Protein AF-A0A4Q2Y723-F1 (afdb_monomer_lite)

pLDDT: mean 87.13, std 18.15, range [30.12, 98.75]

Structure (mmCIF, N/CA/C/O backbone):
data_AF-A0A4Q2Y723-F1
#
_entry.id   AF-A0A4Q2Y723-F1
#
loop_
_atom_site.group_PDB
_atom_site.id
_atom_site.type_symbol
_atom_site.label_atom_id
_atom_site.label_alt_id
_atom_site.label_comp_id
_atom_site.label_asym_id
_atom_site.label_entity_id
_atom_site.label_seq_id
_atom_site.pdbx_PDB_ins_code
_atom_site.Cartn_x
_atom_site.Cartn_y
_atom_site.Cartn_z
_atom_site.occupancy
_atom_site.B_iso_or_equiv
_atom_site.auth_seq_id
_atom_site.auth_comp_id
_atom_site.auth_asym_id
_atom_site.auth_atom_id
_atom_site.pdbx_PDB_model_num
ATOM 1 N N . MET A 1 1 ? 44.460 22.464 -17.345 1.00 43.25 1 MET A N 1
ATOM 2 C CA . MET A 1 1 ? 44.086 22.896 -15.981 1.00 43.25 1 MET A CA 1
ATOM 3 C C . MET A 1 1 ? 43.176 21.807 -15.416 1.00 43.25 1 MET A C 1
ATOM 5 O O . MET A 1 1 ? 42.104 21.615 -15.968 1.00 43.25 1 MET A O 1
ATOM 9 N N . LYS A 1 2 ? 43.643 20.981 -14.467 1.00 35.78 2 LYS A N 1
ATOM 10 C CA . LYS A 1 2 ? 42.845 19.873 -13.900 1.00 35.78 2 LYS A CA 1
ATOM 11 C C . LYS A 1 2 ? 41.984 20.425 -12.763 1.00 35.78 2 LYS A C 1
ATOM 13 O O . LYS A 1 2 ? 42.535 21.034 -11.850 1.00 35.78 2 LYS A O 1
ATOM 18 N N . LEU A 1 3 ? 40.667 20.242 -12.840 1.00 30.12 3 LEU A N 1
ATOM 19 C CA . LEU A 1 3 ? 39.765 20.572 -11.736 1.00 30.12 3 LEU A CA 1
ATOM 20 C C . LEU A 1 3 ? 40.015 19.610 -10.560 1.00 30.12 3 LEU A C 1
ATOM 22 O O . LEU A 1 3 ? 40.283 18.428 -10.799 1.00 30.12 3 LEU A O 1
ATOM 26 N N . PRO A 1 4 ? 39.969 20.094 -9.307 1.00 39.12 4 PRO A N 1
ATOM 27 C CA . PRO A 1 4 ? 40.104 19.242 -8.133 1.00 39.12 4 PRO A CA 1
ATOM 28 C C . PRO A 1 4 ? 38.899 18.293 -7.993 1.00 39.12 4 PRO A C 1
ATOM 30 O O . PRO A 1 4 ? 37.809 18.613 -8.475 1.00 39.12 4 PRO A O 1
ATOM 33 N N . PRO A 1 5 ? 39.073 17.129 -7.339 1.00 37.53 5 PRO A N 1
ATOM 34 C CA . PRO A 1 5 ? 37.992 16.172 -7.129 1.00 37.53 5 PRO A CA 1
ATOM 35 C C . PRO A 1 5 ? 36.895 16.780 -6.247 1.00 37.53 5 PRO A C 1
ATOM 37 O O . PRO A 1 5 ? 37.160 17.284 -5.157 1.00 37.53 5 PRO A O 1
ATOM 40 N N . TRP A 1 6 ? 35.656 16.726 -6.734 1.00 39.38 6 TRP A N 1
ATOM 41 C CA . TRP A 1 6 ? 34.468 17.106 -5.979 1.00 39.38 6 TRP A CA 1
ATOM 42 C C . TRP A 1 6 ? 34.097 15.984 -5.004 1.00 39.38 6 TRP A C 1
ATOM 44 O O . TRP A 1 6 ? 33.785 14.870 -5.418 1.00 39.38 6 TRP A O 1
ATOM 54 N N . THR A 1 7 ? 34.130 16.281 -3.707 1.00 37.91 7 THR A N 1
ATOM 55 C CA . THR A 1 7 ? 33.536 15.447 -2.655 1.00 37.91 7 THR A CA 1
ATOM 56 C C . THR A 1 7 ? 32.195 16.055 -2.248 1.00 37.91 7 THR A C 1
ATOM 58 O O . THR A 1 7 ? 32.192 17.193 -1.766 1.00 37.91 7 THR A O 1
ATOM 61 N N . PRO A 1 8 ? 31.061 15.350 -2.418 1.00 31.34 8 PRO A N 1
ATOM 62 C CA . PRO A 1 8 ? 29.777 15.853 -1.955 1.00 31.34 8 PRO A CA 1
ATOM 63 C C . PRO A 1 8 ? 29.795 16.025 -0.427 1.00 31.34 8 PRO A C 1
ATOM 65 O O . PRO A 1 8 ? 30.375 15.192 0.277 1.00 31.34 8 PRO A O 1
ATOM 68 N N . PRO A 1 9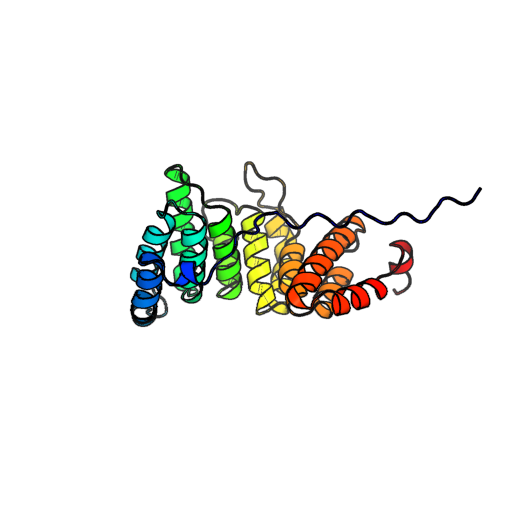 ? 29.164 17.081 0.114 1.00 38.78 9 PRO A N 1
ATOM 69 C CA . PRO A 1 9 ? 28.978 17.201 1.550 1.00 38.78 9 PRO A CA 1
ATOM 70 C C . PRO A 1 9 ? 28.122 16.029 2.038 1.00 38.78 9 PRO A C 1
ATOM 72 O O . PRO A 1 9 ? 27.029 15.790 1.526 1.00 38.78 9 PRO A O 1
ATOM 75 N N . VAL A 1 10 ? 28.621 15.303 3.040 1.00 43.72 10 VAL A N 1
ATOM 76 C CA . VAL A 1 10 ? 27.816 14.339 3.797 1.00 43.72 10 VAL A CA 1
ATOM 77 C C . VAL A 1 10 ? 26.640 15.122 4.386 1.00 43.72 10 VAL A C 1
ATOM 79 O O . VAL A 1 10 ? 26.888 16.087 5.118 1.00 43.72 10 VAL A O 1
ATOM 82 N N . PRO A 1 11 ? 25.377 14.776 4.075 1.00 38.78 11 PRO A N 1
ATOM 83 C CA . PRO A 1 11 ? 24.239 15.421 4.707 1.00 38.78 11 PRO A CA 1
ATOM 84 C C . PRO A 1 11 ? 24.403 15.265 6.215 1.00 38.78 11 PRO A C 1
ATOM 86 O O . PRO A 1 11 ? 24.549 14.146 6.710 1.00 38.78 11 PRO A O 1
ATOM 89 N N . ALA A 1 12 ? 24.423 16.379 6.949 1.00 46.84 12 ALA A N 1
ATOM 90 C CA . ALA A 1 12 ? 24.354 16.309 8.397 1.00 46.84 12 ALA A CA 1
ATOM 91 C C . ALA A 1 12 ? 23.101 15.500 8.742 1.00 46.84 12 ALA A C 1
ATOM 93 O O . ALA A 1 12 ? 22.002 15.854 8.305 1.00 46.84 12 ALA A O 1
ATOM 94 N N . ALA A 1 13 ? 23.282 14.398 9.474 1.00 39.31 13 ALA A N 1
ATOM 95 C CA . ALA A 1 13 ? 22.165 13.611 9.967 1.00 39.31 13 ALA A CA 1
ATOM 96 C C . ALA A 1 13 ? 21.156 14.568 10.627 1.00 39.31 13 ALA A C 1
ATOM 98 O O . ALA A 1 13 ? 21.582 15.499 11.329 1.00 39.31 13 ALA A O 1
ATOM 99 N N . PRO A 1 14 ? 19.842 14.397 10.389 1.00 38.94 14 PRO A N 1
ATOM 100 C CA . PRO A 1 14 ? 18.840 15.214 11.053 1.00 38.94 14 PRO A CA 1
ATOM 101 C C . PRO A 1 14 ? 19.133 15.189 12.552 1.00 38.94 14 PRO A C 1
ATOM 103 O O . PRO A 1 14 ? 19.274 14.120 13.140 1.00 38.94 14 PRO A O 1
ATOM 106 N N . LYS A 1 15 ? 19.274 16.373 13.164 1.00 42.03 15 LYS A N 1
ATOM 107 C CA . LYS A 1 15 ? 19.671 16.503 14.577 1.00 42.03 15 LYS A CA 1
ATOM 108 C C . LYS A 1 15 ? 18.708 15.799 15.538 1.00 42.03 15 LYS A C 1
ATOM 110 O O . LYS A 1 15 ? 19.084 15.591 16.679 1.00 42.03 15 LYS A O 1
ATOM 115 N N . ASN A 1 16 ? 17.523 15.417 15.060 1.00 43.69 16 ASN A N 1
ATOM 116 C CA . ASN A 1 16 ? 16.619 14.453 15.669 1.00 43.69 16 ASN A CA 1
ATOM 117 C C . ASN A 1 16 ? 15.870 13.708 14.548 1.00 43.69 16 ASN A C 1
ATOM 119 O O . ASN A 1 16 ? 14.922 14.267 13.993 1.00 43.69 16 ASN A O 1
ATO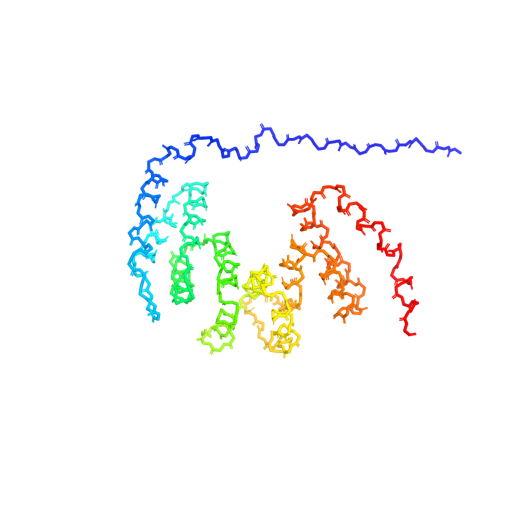M 123 N N . PRO A 1 17 ? 16.250 12.473 14.176 1.00 39.66 17 PRO A N 1
ATOM 124 C CA . PRO A 1 17 ? 15.291 11.588 13.531 1.00 39.66 17 PRO A CA 1
ATOM 125 C C . PRO A 1 17 ? 14.149 11.329 14.531 1.00 39.66 17 PRO A C 1
ATOM 127 O O . PRO A 1 17 ? 14.417 11.328 15.737 1.00 39.66 17 PRO A O 1
ATOM 130 N N . PRO A 1 18 ? 12.891 11.121 14.098 1.00 41.78 18 PRO A N 1
ATOM 131 C CA . PRO A 1 18 ? 11.854 10.623 14.993 1.00 41.78 18 PRO A CA 1
ATOM 132 C C . PRO A 1 18 ? 12.318 9.265 15.528 1.00 41.78 18 PRO A C 1
ATOM 134 O O . PRO A 1 18 ? 12.239 8.240 14.856 1.00 41.78 18 PRO A O 1
ATOM 137 N N . GLN A 1 19 ? 12.900 9.276 16.724 1.00 42.72 19 GLN A N 1
ATOM 138 C CA . GLN A 1 19 ? 13.254 8.064 17.425 1.00 42.72 19 GLN A CA 1
ATOM 139 C C . GLN A 1 19 ? 11.945 7.491 17.955 1.00 42.72 19 GLN A C 1
ATOM 141 O O . GLN A 1 19 ? 11.382 8.007 18.921 1.00 42.72 19 GLN A O 1
ATOM 146 N N . LEU A 1 20 ? 11.476 6.404 17.343 1.00 45.88 20 LEU A N 1
ATOM 147 C CA . LEU A 1 20 ? 10.695 5.401 18.061 1.00 45.88 20 LEU A CA 1
ATOM 148 C C . LEU A 1 20 ? 11.604 4.866 19.173 1.00 45.88 20 LEU A C 1
ATOM 150 O O . LEU A 1 20 ? 12.334 3.894 19.009 1.00 45.88 20 LEU A O 1
ATOM 154 N N . THR A 1 21 ? 11.676 5.599 20.279 1.00 48.56 21 THR A N 1
ATOM 155 C CA . THR A 1 21 ? 12.389 5.141 21.469 1.00 48.56 21 THR A CA 1
ATOM 156 C C . THR A 1 21 ? 11.595 3.983 22.071 1.00 48.56 21 THR A C 1
ATOM 158 O O . THR A 1 21 ? 10.376 3.934 21.928 1.00 48.56 21 THR A O 1
ATOM 161 N N . ALA A 1 22 ? 12.243 3.082 22.815 1.00 52.31 22 ALA A N 1
ATOM 162 C CA . ALA A 1 22 ? 11.558 2.048 23.606 1.00 52.31 22 ALA A CA 1
ATOM 163 C C . ALA A 1 22 ? 10.409 2.607 24.483 1.00 52.31 22 ALA A C 1
ATOM 165 O O . ALA A 1 22 ? 9.486 1.891 24.847 1.00 52.31 22 ALA A O 1
ATOM 166 N N . ARG A 1 23 ? 10.419 3.920 24.756 1.00 52.44 23 ARG A N 1
ATOM 167 C CA . ARG A 1 23 ? 9.353 4.671 25.425 1.00 52.44 23 ARG A CA 1
ATOM 168 C C . ARG A 1 23 ? 8.005 4.646 24.688 1.00 52.44 23 ARG A C 1
ATOM 170 O O . ARG A 1 23 ? 6.983 4.728 25.353 1.00 52.44 23 ARG A O 1
ATOM 177 N N . SER A 1 24 ? 7.990 4.521 23.359 1.00 56.25 24 SER A N 1
ATOM 178 C CA . SER A 1 24 ? 6.769 4.514 22.536 1.00 56.25 24 SER A CA 1
ATOM 179 C C . SER A 1 24 ? 5.932 3.239 22.700 1.00 56.25 24 SER A C 1
ATOM 181 O O . SER A 1 24 ? 4.715 3.291 22.551 1.00 56.25 24 SER A O 1
ATOM 183 N N . LEU A 1 25 ? 6.570 2.114 23.048 1.00 60.84 25 LEU A N 1
ATOM 184 C CA . LEU A 1 25 ? 5.892 0.847 23.360 1.00 60.84 25 LEU A CA 1
ATOM 185 C C . LEU A 1 25 ? 5.332 0.809 24.790 1.00 60.84 25 LEU A C 1
ATOM 187 O O . LEU A 1 25 ? 4.509 -0.038 25.099 1.00 60.84 25 LEU A O 1
ATOM 191 N N . HIS A 1 26 ? 5.759 1.731 25.656 1.00 70.44 26 HIS A N 1
ATOM 192 C CA . HIS A 1 26 ? 5.256 1.874 27.026 1.00 70.44 26 HIS A CA 1
ATOM 193 C C . HIS A 1 26 ? 4.212 2.994 27.163 1.00 70.44 26 HIS A C 1
ATOM 195 O O . HIS A 1 26 ? 3.865 3.383 28.279 1.00 70.44 26 HIS A O 1
ATOM 201 N N . ASP A 1 27 ? 3.739 3.553 26.045 1.00 87.75 27 ASP A N 1
ATOM 202 C CA . ASP A 1 27 ? 2.605 4.471 26.055 1.00 87.75 27 ASP A CA 1
ATOM 203 C C . ASP A 1 27 ? 1.323 3.686 26.410 1.00 87.75 27 ASP A C 1
ATOM 205 O O . ASP A 1 27 ? 1.050 2.666 25.771 1.00 87.75 27 ASP A O 1
ATOM 209 N N . PRO A 1 28 ? 0.527 4.126 27.405 1.00 92.12 28 PRO A N 1
ATOM 210 C CA . PRO A 1 28 ? -0.659 3.391 27.840 1.00 92.12 28 PRO A CA 1
ATOM 211 C C . PRO A 1 28 ? -1.683 3.122 26.733 1.00 92.12 28 PRO A C 1
ATOM 213 O O . PRO A 1 28 ? -2.325 2.080 26.758 1.00 92.12 28 PRO A O 1
ATOM 216 N N . ARG A 1 29 ? -1.825 4.019 25.748 1.00 92.38 29 ARG A N 1
ATOM 217 C CA . ARG A 1 29 ? -2.759 3.821 24.627 1.00 92.38 29 ARG A CA 1
ATOM 218 C C . ARG A 1 29 ? -2.210 2.837 23.603 1.00 92.38 29 ARG A C 1
ATOM 220 O O . ARG A 1 29 ? -2.978 2.128 22.967 1.00 92.38 29 ARG A O 1
ATOM 227 N N . THR A 1 30 ? -0.891 2.795 23.416 1.00 94.62 30 THR A N 1
ATOM 228 C CA . THR A 1 30 ? -0.258 1.732 22.620 1.00 94.62 30 THR A CA 1
ATOM 229 C C . THR A 1 30 ? -0.459 0.376 23.292 1.00 94.62 30 THR A C 1
ATOM 231 O O . THR A 1 30 ? -0.805 -0.586 22.613 1.00 94.62 30 THR A O 1
ATOM 234 N N . GLN A 1 31 ? -0.295 0.302 24.618 1.00 92.81 31 GLN A N 1
ATOM 235 C CA . GLN A 1 31 ? -0.527 -0.936 25.363 1.00 92.81 31 GLN A CA 1
ATOM 236 C C . GLN A 1 31 ? -1.989 -1.389 25.268 1.00 92.81 31 GLN A C 1
ATOM 238 O O . GLN A 1 31 ? -2.226 -2.558 25.007 1.00 92.81 31 GLN A O 1
ATOM 243 N N . GLU A 1 32 ? -2.950 -0.469 25.374 1.00 94.25 32 GLU A N 1
ATOM 244 C CA . GLU A 1 32 ? -4.375 -0.773 25.181 1.00 94.25 32 GLU A CA 1
ATOM 245 C C . GLU A 1 32 ? -4.651 -1.400 23.805 1.00 94.25 32 GLU A C 1
ATOM 247 O O . GLU A 1 32 ? -5.341 -2.408 23.710 1.00 94.25 32 GLU A O 1
ATOM 252 N N . VAL A 1 33 ? -4.064 -0.852 22.733 1.00 95.75 33 VAL A N 1
ATOM 253 C CA . VAL A 1 33 ? -4.205 -1.437 21.391 1.00 95.75 33 VAL A CA 1
ATOM 254 C C . VAL A 1 33 ? -3.637 -2.851 21.347 1.00 95.75 33 VAL A C 1
ATOM 256 O O . VAL A 1 33 ? -4.276 -3.726 20.776 1.00 95.75 33 VAL A O 1
ATOM 259 N N . LEU A 1 34 ? -2.462 -3.082 21.942 1.00 93.88 34 LEU A N 1
ATOM 260 C CA . LEU A 1 34 ? -1.840 -4.407 21.992 1.00 93.88 34 LEU A CA 1
ATOM 261 C C . LEU A 1 34 ? -2.673 -5.412 22.795 1.00 93.88 34 LEU A C 1
ATOM 263 O O . LEU A 1 34 ? -2.808 -6.551 22.360 1.00 93.88 34 LEU A O 1
ATOM 267 N N . ASP A 1 35 ? -3.236 -4.990 23.926 1.00 93.00 35 ASP A N 1
ATOM 268 C CA . ASP A 1 35 ? -4.078 -5.831 24.779 1.00 93.00 35 ASP A CA 1
ATOM 269 C C . ASP A 1 35 ? -5.387 -6.212 24.059 1.00 93.00 35 ASP A C 1
ATOM 271 O O . ASP A 1 35 ? -5.845 -7.350 24.157 1.00 93.00 35 ASP A O 1
ATOM 275 N N . ASP A 1 36 ? -5.945 -5.297 23.259 1.00 95.38 36 ASP A N 1
ATOM 276 C CA . ASP A 1 36 ? -7.177 -5.527 22.500 1.00 95.38 36 ASP A CA 1
ATOM 277 C C . ASP A 1 36 ? -6.970 -6.372 21.227 1.00 95.38 36 ASP A C 1
ATOM 279 O O . ASP A 1 36 ? -7.949 -6.885 20.672 1.00 95.38 36 ASP A O 1
ATOM 283 N N . LEU A 1 37 ? -5.732 -6.540 20.734 1.00 94.69 37 LEU A N 1
ATOM 284 C CA . LEU A 1 37 ? -5.467 -7.253 19.473 1.00 94.69 37 LEU A CA 1
ATOM 285 C C . LEU A 1 37 ? -5.981 -8.694 19.498 1.00 94.69 37 LEU A C 1
ATOM 287 O O . LEU A 1 37 ? -6.588 -9.132 18.520 1.00 94.69 37 LEU A O 1
ATOM 291 N N . ASP A 1 38 ? -5.788 -9.419 20.599 1.00 92.19 38 ASP A N 1
ATOM 292 C CA . ASP A 1 38 ? -6.243 -10.809 20.713 1.00 92.19 38 ASP A CA 1
ATOM 293 C C . ASP A 1 38 ? -7.774 -10.903 20.638 1.00 92.19 38 ASP A C 1
ATOM 295 O O . ASP A 1 38 ? -8.318 -11.778 19.958 1.00 92.19 38 ASP A O 1
ATOM 299 N N . GLU A 1 39 ? -8.488 -9.966 21.268 1.00 94.19 39 GLU A N 1
ATOM 300 C CA . GLU A 1 39 ? -9.950 -9.903 21.201 1.00 94.19 39 GLU A CA 1
ATOM 301 C C . GLU A 1 39 ? -10.447 -9.496 19.811 1.00 94.19 39 GLU A C 1
ATOM 303 O O . GLU A 1 39 ? -11.441 -10.041 19.320 1.00 94.19 39 GLU A O 1
ATOM 308 N N . ILE A 1 40 ? -9.760 -8.554 19.158 1.00 96.12 40 ILE A N 1
ATOM 309 C CA . ILE A 1 40 ? -10.056 -8.147 17.784 1.00 96.12 40 ILE A CA 1
ATOM 310 C C . ILE A 1 40 ? -9.894 -9.345 16.849 1.00 96.12 40 ILE A C 1
ATOM 312 O O . ILE A 1 40 ? -10.804 -9.631 16.071 1.00 96.12 40 ILE A O 1
ATOM 316 N N . LEU A 1 41 ? -8.781 -10.074 16.943 1.00 93.31 41 LEU A N 1
ATOM 317 C CA . LEU A 1 41 ? -8.525 -11.260 16.129 1.00 93.31 41 LEU A CA 1
ATOM 318 C C . LEU A 1 41 ? -9.569 -12.355 16.393 1.00 93.31 41 LEU A C 1
ATOM 320 O O . LEU A 1 41 ? -10.107 -12.926 15.443 1.00 93.31 41 LEU A O 1
ATOM 324 N N . ALA A 1 42 ? -9.914 -12.605 17.659 1.00 92.88 42 ALA A N 1
ATOM 325 C CA . ALA A 1 42 ? -10.905 -13.611 18.044 1.00 92.88 42 ALA A CA 1
ATOM 326 C C . ALA A 1 42 ? -12.337 -13.277 17.583 1.00 92.88 42 ALA A C 1
ATOM 328 O O . ALA A 1 42 ? -13.134 -14.185 17.348 1.00 92.88 42 ALA A O 1
ATOM 329 N N . ALA A 1 43 ? -12.673 -11.993 17.434 1.00 93.88 43 ALA A N 1
ATOM 330 C CA . ALA A 1 43 ? -13.986 -11.552 16.961 1.00 93.88 43 ALA A CA 1
ATOM 331 C C . ALA A 1 43 ? -14.167 -11.654 15.436 1.00 93.88 43 ALA A C 1
ATOM 333 O O . ALA A 1 43 ? -15.275 -11.463 14.932 1.00 93.88 43 ALA A O 1
ATOM 334 N N . GLY A 1 44 ? -13.100 -11.942 14.687 1.00 92.62 44 GLY A N 1
ATOM 335 C CA . GLY A 1 44 ? -13.157 -12.055 13.237 1.00 92.62 44 GLY A CA 1
ATOM 336 C C . GLY A 1 44 ? -13.971 -13.265 12.772 1.00 92.62 44 GLY A C 1
ATOM 337 O O . GLY A 1 44 ? -13.542 -14.407 12.916 1.00 92.62 44 GLY A O 1
ATOM 338 N N . VAL A 1 45 ? -15.108 -13.019 12.117 1.00 94.19 45 VAL A N 1
ATOM 339 C CA . VAL A 1 45 ? -15.893 -14.056 11.426 1.00 94.19 45 VAL A CA 1
ATOM 340 C C . VAL A 1 45 ? -15.614 -13.993 9.915 1.00 94.19 45 VAL A C 1
ATOM 342 O O . VAL A 1 45 ? -15.711 -12.904 9.342 1.00 94.19 45 VAL A O 1
ATOM 345 N N . PRO A 1 46 ? -15.243 -15.104 9.245 1.00 93.25 46 PRO A N 1
ATOM 346 C CA . PRO A 1 46 ? -15.053 -15.124 7.792 1.00 93.25 46 PRO A CA 1
ATOM 347 C C . PRO A 1 46 ? -16.304 -14.663 7.037 1.00 93.25 46 PRO A C 1
ATOM 349 O O . PRO A 1 46 ? -17.423 -15.033 7.398 1.00 93.25 46 PRO A O 1
ATOM 352 N N . GLY A 1 47 ? -16.127 -13.867 5.983 1.00 92.44 47 GLY A N 1
ATOM 353 C CA . GLY A 1 47 ? -17.241 -13.308 5.212 1.00 92.44 47 GLY A CA 1
ATOM 354 C C . GLY A 1 47 ? -17.982 -12.142 5.884 1.00 92.44 47 GLY A C 1
ATOM 355 O O . GLY A 1 47 ? -18.938 -11.635 5.300 1.00 92.44 47 GLY A O 1
ATOM 356 N N . GLN A 1 48 ? -17.576 -11.707 7.083 1.00 95.00 48 GLN A N 1
ATOM 357 C CA . GLN A 1 48 ? -18.196 -10.590 7.802 1.00 95.00 48 GLN A CA 1
ATOM 358 C C . GLN A 1 48 ? -17.159 -9.545 8.205 1.00 95.00 48 GLN A C 1
ATOM 360 O O . GLN A 1 48 ? -16.041 -9.882 8.597 1.00 95.00 48 GLN A O 1
ATOM 365 N N . VAL A 1 49 ? -17.560 -8.274 8.162 1.00 95.44 49 VAL A N 1
ATOM 366 C CA . VAL A 1 49 ? -16.769 -7.161 8.699 1.00 95.44 49 VAL A CA 1
ATOM 367 C C . VAL A 1 49 ? -16.606 -7.343 10.209 1.00 95.44 49 VAL A C 1
ATOM 369 O O . VAL A 1 49 ? -17.570 -7.626 10.918 1.00 95.44 49 VAL A O 1
ATOM 372 N N . ASN A 1 50 ? -15.392 -7.156 10.714 1.00 96.62 50 ASN A N 1
ATOM 373 C CA . ASN A 1 50 ? -15.099 -7.170 12.139 1.00 96.62 50 ASN A CA 1
ATOM 374 C C . ASN A 1 50 ? -15.365 -5.784 12.732 1.00 96.62 50 ASN A C 1
ATOM 376 O O . ASN A 1 50 ? -14.552 -4.866 12.619 1.00 96.62 50 ASN A O 1
ATOM 380 N N . GLU A 1 51 ? -16.515 -5.629 13.383 1.00 95.88 51 GLU A N 1
ATOM 381 C CA . GLU A 1 51 ? -16.917 -4.358 13.993 1.00 95.88 51 GLU A CA 1
ATOM 382 C C . GLU A 1 51 ? -15.941 -3.886 15.080 1.00 95.88 51 GLU A C 1
ATOM 384 O O . GLU A 1 51 ? -15.697 -2.686 15.201 1.00 95.88 51 GLU A O 1
ATOM 389 N N . ARG A 1 52 ? -15.328 -4.805 15.841 1.00 96.00 52 ARG A N 1
ATOM 390 C CA . ARG A 1 52 ? -14.331 -4.438 16.862 1.00 96.00 52 ARG A CA 1
ATOM 391 C C . ARG A 1 52 ? -13.083 -3.834 16.232 1.00 96.00 52 ARG A C 1
ATOM 393 O O . ARG A 1 52 ? -12.610 -2.803 16.702 1.00 96.00 52 ARG A O 1
ATOM 400 N N . PHE A 1 53 ? -12.599 -4.435 15.146 1.00 97.31 53 PHE A N 1
ATOM 401 C CA . PHE A 1 53 ? -11.503 -3.881 14.353 1.00 97.31 53 PHE A CA 1
ATOM 402 C C . PHE A 1 53 ? -11.841 -2.468 13.847 1.00 97.31 53 PHE A C 1
ATOM 404 O O . PHE A 1 53 ? -11.080 -1.534 14.087 1.00 97.31 53 PHE A O 1
ATOM 411 N N . GLN A 1 54 ? -13.010 -2.286 13.221 1.00 96.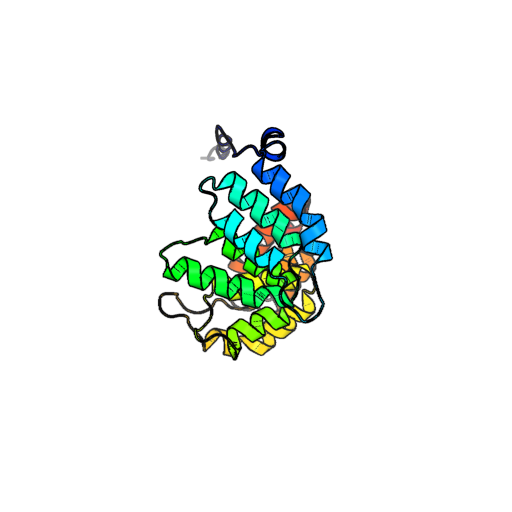12 54 GLN A N 1
ATOM 412 C CA . GLN A 1 54 ? -13.435 -0.985 12.683 1.00 96.12 54 GLN A CA 1
ATOM 413 C C . GLN A 1 54 ? -13.533 0.094 13.770 1.00 96.12 54 GLN A C 1
ATOM 415 O O . GLN A 1 54 ? -13.032 1.206 13.590 1.00 96.12 54 GLN A O 1
ATOM 420 N N . ASN A 1 55 ? -14.134 -0.241 14.915 1.00 95.94 55 ASN A N 1
ATOM 421 C CA . ASN A 1 55 ? -14.269 0.681 16.040 1.00 95.94 55 ASN A CA 1
ATOM 422 C C . ASN A 1 55 ? -12.899 1.083 16.599 1.00 95.94 55 ASN A C 1
ATOM 424 O O . ASN A 1 55 ? -12.647 2.272 16.793 1.00 95.94 55 ASN A O 1
ATOM 428 N N . LYS A 1 56 ? -11.978 0.126 16.775 1.00 97.44 56 LYS A N 1
ATOM 429 C CA . LYS A 1 56 ? -10.635 0.441 17.271 1.00 97.44 56 LYS A CA 1
ATOM 430 C C . LYS A 1 56 ? -9.821 1.257 16.258 1.00 97.44 56 LYS A C 1
ATOM 432 O O . LYS A 1 56 ? -9.110 2.178 16.657 1.00 97.44 56 LYS A O 1
ATOM 437 N N . CYS A 1 57 ? -9.964 1.007 14.952 1.00 97.50 57 CYS A N 1
ATOM 438 C CA . CYS A 1 57 ? -9.372 1.861 13.916 1.00 97.50 57 CYS A CA 1
ATOM 439 C C . CYS A 1 57 ? -9.887 3.303 13.998 1.00 97.50 57 CYS A C 1
ATOM 441 O O . CYS A 1 57 ? -9.084 4.233 13.939 1.00 97.50 57 CYS A O 1
ATOM 443 N N . TRP A 1 58 ? -11.199 3.502 14.167 1.00 95.44 58 TRP A N 1
ATOM 444 C CA . TRP A 1 58 ? -11.780 4.832 14.366 1.00 95.44 58 TRP A CA 1
ATOM 445 C C . TRP A 1 58 ? -11.189 5.531 15.597 1.00 95.44 58 TRP A C 1
ATOM 447 O O . TRP A 1 58 ? -10.753 6.676 15.496 1.00 95.44 58 TRP A O 1
ATOM 457 N N . 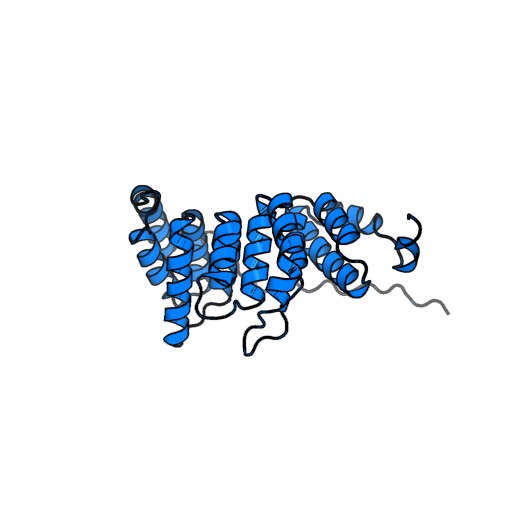GLU A 1 59 ? -11.126 4.842 16.739 1.00 95.75 59 GLU A N 1
ATOM 458 C CA . GLU A 1 59 ? -10.548 5.372 17.982 1.00 95.75 59 GLU A CA 1
ATOM 459 C C . GLU A 1 59 ? -9.090 5.803 17.804 1.00 95.75 59 GLU A C 1
ATOM 461 O O . GLU A 1 59 ? -8.730 6.929 18.152 1.00 95.75 59 GLU A O 1
ATOM 466 N N . VAL A 1 60 ? -8.259 4.939 17.213 1.00 96.88 60 VAL A N 1
ATOM 467 C CA . VAL A 1 60 ? -6.842 5.234 16.968 1.00 96.88 60 VAL A CA 1
ATOM 468 C C . VAL A 1 60 ? -6.674 6.421 16.026 1.00 96.88 60 VAL A C 1
ATOM 470 O O . VAL A 1 60 ? -5.837 7.287 16.281 1.00 96.88 60 VAL A O 1
ATOM 473 N N . LEU A 1 61 ? -7.479 6.509 14.965 1.00 95.94 61 LEU A N 1
ATOM 474 C CA . LEU A 1 61 ? -7.415 7.614 14.006 1.00 95.94 61 LEU A CA 1
ATOM 475 C C . LEU A 1 61 ? -7.787 8.972 14.630 1.00 95.94 61 LEU A C 1
ATOM 477 O O . LEU A 1 61 ? -7.332 10.009 14.150 1.00 95.94 61 LEU A O 1
ATOM 481 N N . LEU A 1 62 ? -8.545 8.988 15.730 1.00 93.56 62 LEU A N 1
ATOM 482 C CA . LEU A 1 62 ? -8.847 10.208 16.487 1.00 93.56 62 LEU A CA 1
ATOM 483 C C . LEU A 1 62 ? -7.712 10.664 17.419 1.00 93.56 62 LEU A C 1
ATOM 485 O O . LEU A 1 62 ? -7.821 11.729 18.035 1.00 93.56 62 LEU A O 1
ATOM 489 N N . ASP A 1 63 ? -6.617 9.908 17.536 1.00 94.06 63 ASP A N 1
ATOM 490 C CA . ASP A 1 63 ? -5.474 10.327 18.339 1.00 94.06 63 ASP A CA 1
ATOM 491 C C . ASP A 1 63 ? -4.758 11.529 17.696 1.00 94.06 63 ASP A C 1
ATOM 493 O O . ASP A 1 63 ? -4.345 11.498 16.534 1.00 94.06 63 ASP A O 1
ATOM 497 N N . SER A 1 64 ? -4.594 12.612 18.459 1.00 91.44 64 SER A N 1
ATOM 498 C CA . SER A 1 64 ? -3.927 13.832 17.999 1.00 91.44 64 SER A CA 1
ATOM 499 C C . SER A 1 64 ? -2.407 13.681 17.870 1.00 91.44 64 SER A C 1
ATOM 501 O O . SER A 1 64 ? -1.779 14.435 17.121 1.00 91.44 64 SER A O 1
ATOM 503 N N . ASP A 1 65 ? -1.802 12.703 18.549 1.00 93.25 65 ASP A N 1
ATOM 504 C CA . ASP A 1 65 ? -0.385 12.386 18.402 1.00 93.25 65 ASP A CA 1
ATOM 505 C C . ASP A 1 65 ? -0.161 11.556 17.135 1.00 93.25 65 ASP A C 1
ATOM 507 O O . ASP A 1 65 ? -0.503 10.379 17.058 1.00 93.25 65 ASP A O 1
ATOM 511 N N . THR A 1 66 ? 0.455 12.176 16.130 1.00 91.69 66 THR A N 1
ATOM 512 C CA . THR A 1 66 ? 0.689 11.538 14.827 1.00 91.69 66 THR A CA 1
ATOM 513 C C . THR A 1 66 ? 1.654 10.355 14.907 1.00 91.69 66 THR A C 1
ATOM 515 O O . THR A 1 66 ? 1.498 9.389 14.164 1.00 91.69 66 THR A O 1
ATOM 518 N N . GLY A 1 67 ? 2.648 10.399 15.798 1.00 91.38 67 GLY A N 1
ATOM 519 C CA . GLY A 1 67 ? 3.605 9.303 15.946 1.00 91.38 67 GLY A CA 1
ATOM 520 C C . GLY A 1 67 ? 2.931 8.062 16.520 1.00 91.38 67 GLY A C 1
ATOM 521 O O . GLY A 1 67 ? 3.065 6.971 15.963 1.00 91.38 67 GLY A O 1
ATOM 522 N N . ARG A 1 68 ? 2.154 8.246 17.592 1.00 93.88 68 ARG A N 1
ATOM 523 C CA . ARG A 1 68 ? 1.390 7.163 18.218 1.00 93.88 68 ARG A CA 1
ATOM 524 C C . ARG A 1 68 ? 0.264 6.657 17.323 1.00 93.88 68 ARG A C 1
ATOM 526 O O . ARG A 1 68 ? 0.113 5.448 17.192 1.00 93.88 68 ARG A O 1
ATOM 533 N N . ARG A 1 69 ? -0.476 7.550 16.662 1.00 95.19 69 ARG A N 1
ATOM 534 C CA . ARG A 1 69 ? -1.531 7.175 15.709 1.00 95.19 69 ARG A CA 1
ATOM 535 C C . ARG A 1 69 ? -0.994 6.275 14.601 1.00 95.19 69 ARG A C 1
ATOM 537 O O . ARG A 1 69 ? -1.552 5.208 14.378 1.00 95.19 69 ARG A O 1
ATOM 544 N N . ASN A 1 70 ? 0.111 6.660 13.958 1.00 94.62 70 ASN A N 1
ATOM 545 C CA . ASN A 1 70 ? 0.729 5.856 12.901 1.00 94.62 70 ASN A CA 1
ATOM 546 C C . ASN A 1 70 ? 1.180 4.479 13.403 1.00 94.62 70 ASN A C 1
ATOM 548 O O . ASN A 1 70 ? 0.949 3.478 12.728 1.00 94.62 70 ASN A O 1
ATOM 552 N N . LEU A 1 71 ? 1.804 4.425 14.585 1.00 94.81 71 LEU A N 1
ATOM 553 C CA . LEU A 1 71 ? 2.223 3.167 15.204 1.00 94.81 71 LEU A CA 1
ATOM 554 C C . LEU A 1 71 ? 1.018 2.254 15.468 1.00 94.81 71 LEU A C 1
ATOM 556 O O . LEU A 1 71 ? 0.985 1.123 14.993 1.00 94.81 71 LEU A O 1
ATOM 560 N N . ASN A 1 72 ? 0.021 2.762 16.189 1.00 96.50 72 ASN A N 1
ATOM 561 C CA . ASN A 1 72 ? -1.145 1.992 16.609 1.00 96.50 72 ASN A CA 1
ATOM 562 C C . ASN A 1 72 ? -2.004 1.563 15.418 1.00 96.50 72 ASN A C 1
ATOM 564 O O . ASN A 1 72 ? -2.494 0.438 15.382 1.00 96.50 72 ASN A O 1
ATOM 568 N N . PHE A 1 73 ? -2.153 2.426 14.412 1.00 97.94 73 PHE A N 1
ATOM 569 C CA . PHE A 1 73 ? -2.889 2.081 13.203 1.00 97.94 73 PHE A CA 1
ATOM 570 C C . PHE A 1 73 ? -2.155 1.000 12.405 1.00 97.94 73 PHE A C 1
ATOM 572 O O . PHE A 1 73 ? -2.783 0.053 11.941 1.00 97.94 73 PHE A O 1
ATOM 579 N N . GLY A 1 74 ? -0.823 1.087 12.312 1.00 96.75 74 GLY A N 1
ATOM 580 C CA . GLY A 1 74 ? 0.006 0.041 11.714 1.00 96.75 74 GLY A CA 1
ATOM 581 C C . GLY A 1 74 ? -0.162 -1.318 12.399 1.00 96.75 74 GLY A C 1
ATOM 582 O O . GLY A 1 74 ? -0.324 -2.316 11.706 1.00 96.75 74 GLY A O 1
ATOM 583 N N . LEU A 1 75 ? -0.201 -1.348 13.737 1.00 96.00 75 LEU A N 1
ATOM 584 C CA . LEU A 1 75 ? -0.454 -2.574 14.507 1.00 96.00 75 LEU A CA 1
ATOM 585 C C . LEU A 1 75 ? -1.833 -3.173 14.197 1.00 96.00 75 LEU A C 1
ATOM 587 O O . LEU A 1 75 ? -1.952 -4.375 13.986 1.00 96.00 75 LEU A O 1
ATOM 591 N N . LEU A 1 76 ? -2.878 -2.345 14.116 1.00 98.06 76 LEU A N 1
ATOM 592 C CA . LEU A 1 76 ? -4.219 -2.819 13.759 1.00 98.06 76 LEU A CA 1
ATOM 593 C C . LEU A 1 76 ? -4.268 -3.374 12.335 1.00 98.06 76 LEU A C 1
ATOM 595 O O . LEU A 1 76 ? -4.912 -4.390 12.092 1.00 98.06 76 LEU A O 1
ATOM 599 N N . LEU A 1 77 ? -3.570 -2.743 11.390 1.00 98.06 77 LEU A N 1
ATOM 600 C CA . LEU A 1 77 ? -3.517 -3.197 10.001 1.00 98.06 77 LEU A CA 1
ATOM 601 C C . LEU A 1 77 ? -2.927 -4.611 9.842 1.00 98.06 77 LEU A C 1
ATOM 603 O O . LEU A 1 77 ? -3.197 -5.267 8.828 1.00 98.06 77 LEU A O 1
ATOM 607 N N . ASP A 1 78 ? -2.194 -5.130 10.832 1.00 95.19 78 ASP A N 1
ATOM 608 C CA . ASP A 1 78 ? -1.783 -6.535 10.837 1.00 95.19 78 ASP A CA 1
ATOM 609 C C . ASP A 1 78 ? -2.967 -7.501 10.990 1.00 95.19 78 ASP A C 1
ATOM 611 O O . ASP A 1 78 ? -2.926 -8.588 10.411 1.00 95.19 78 ASP A O 1
ATOM 615 N N . ALA A 1 79 ? -4.046 -7.072 11.653 1.00 96.19 79 ALA A N 1
ATOM 616 C CA . ALA A 1 79 ? -5.306 -7.802 11.797 1.00 96.19 79 ALA A CA 1
ATOM 617 C C . ALA A 1 79 ? -6.301 -7.572 10.639 1.00 96.19 79 ALA A C 1
ATOM 619 O O . ALA A 1 79 ? -7.385 -8.156 10.655 1.00 96.19 79 ALA A O 1
ATOM 620 N N . LEU A 1 80 ? -5.965 -6.743 9.639 1.00 98.00 80 LEU A N 1
ATOM 621 C CA . LEU A 1 80 ? -6.843 -6.477 8.494 1.00 98.00 80 LEU A CA 1
ATOM 622 C C . LEU A 1 80 ? -7.118 -7.762 7.695 1.00 98.00 80 LEU A C 1
ATOM 624 O O . LEU A 1 80 ? -6.185 -8.426 7.238 1.00 98.00 80 LEU A O 1
ATOM 628 N N . ARG A 1 81 ? -8.399 -8.058 7.450 1.00 97.50 81 ARG A N 1
ATOM 629 C CA . ARG A 1 81 ? -8.858 -9.165 6.593 1.00 97.50 81 ARG A CA 1
ATOM 630 C C . ARG A 1 81 ? -9.503 -8.627 5.306 1.00 97.50 81 ARG A C 1
ATOM 632 O O . ARG A 1 81 ? -9.870 -7.448 5.270 1.00 97.50 81 ARG A O 1
ATOM 639 N N . PRO A 1 82 ? -9.664 -9.451 4.252 1.00 97.25 82 PRO A N 1
ATOM 640 C CA . PRO A 1 82 ? -10.280 -9.017 2.994 1.00 97.25 82 PRO A CA 1
ATOM 641 C C . PRO A 1 82 ? -11.631 -8.314 3.181 1.00 97.25 82 PRO A C 1
ATOM 643 O O . PRO A 1 82 ? -11.884 -7.265 2.591 1.00 97.25 82 PRO A O 1
ATOM 646 N N . GLU A 1 83 ? -12.475 -8.857 4.059 1.00 95.75 83 GLU A N 1
ATOM 647 C CA . GLU A 1 83 ? -13.834 -8.379 4.315 1.00 95.75 83 GLU A CA 1
ATOM 648 C C . GLU A 1 83 ? -13.874 -7.007 4.997 1.00 95.75 83 GLU A C 1
ATOM 650 O O . GLU A 1 83 ? -14.863 -6.288 4.880 1.00 95.75 83 GLU A O 1
ATOM 655 N N . ASP A 1 84 ? -12.797 -6.619 5.680 1.00 97.88 84 ASP A N 1
ATOM 656 C CA . ASP A 1 84 ? -12.718 -5.367 6.432 1.00 97.88 84 ASP A CA 1
ATOM 657 C C . ASP A 1 84 ? -12.323 -4.171 5.546 1.00 97.88 84 ASP A C 1
ATOM 659 O O . ASP A 1 84 ? -12.552 -3.017 5.918 1.00 97.88 84 ASP A O 1
ATOM 663 N N . GLY A 1 85 ? -11.735 -4.428 4.372 1.00 97.56 85 GLY A N 1
ATOM 664 C CA . GLY A 1 85 ? -11.123 -3.395 3.537 1.00 97.56 85 GLY A CA 1
ATOM 665 C C . GLY A 1 85 ? -12.110 -2.345 3.023 1.00 97.56 85 GLY A C 1
ATOM 666 O O . GLY A 1 85 ? -11.862 -1.147 3.164 1.00 97.56 85 GLY A O 1
ATOM 667 N N . VAL A 1 86 ? -13.272 -2.774 2.514 1.00 97.31 86 VAL A N 1
ATOM 668 C CA . VAL A 1 86 ? -14.322 -1.850 2.045 1.00 97.31 86 VAL A CA 1
ATOM 669 C C . VAL A 1 86 ? -14.828 -0.977 3.191 1.00 97.31 86 VAL A C 1
ATOM 671 O O . VAL A 1 86 ? -14.921 0.242 3.048 1.00 97.31 86 VAL A O 1
ATOM 674 N N . ALA A 1 87 ? -15.113 -1.582 4.346 1.00 96.50 87 ALA A N 1
ATOM 675 C CA . ALA A 1 87 ? -15.601 -0.858 5.514 1.00 96.50 87 ALA A CA 1
ATOM 676 C C . ALA A 1 87 ? -14.585 0.190 6.000 1.00 96.50 87 ALA A C 1
ATOM 678 O O . ALA A 1 87 ? -14.967 1.329 6.272 1.00 96.50 87 ALA A O 1
ATOM 679 N N . LEU A 1 88 ? -13.291 -0.149 6.008 1.00 97.50 88 LEU A N 1
ATOM 680 C CA . LEU A 1 88 ? -12.241 0.785 6.412 1.00 97.50 88 LEU A CA 1
ATOM 681 C C . LEU A 1 88 ? -12.047 1.917 5.387 1.00 97.50 88 LEU A C 1
ATOM 683 O O . LEU A 1 88 ? -11.865 3.070 5.772 1.00 97.50 88 LEU A O 1
ATOM 687 N N . HIS A 1 89 ? -12.172 1.645 4.085 1.00 96.88 89 HIS A N 1
ATOM 688 C CA . HIS A 1 89 ? -12.182 2.700 3.066 1.00 96.88 89 HIS A CA 1
ATOM 689 C C . HIS A 1 89 ? -13.377 3.659 3.237 1.00 96.88 89 HIS A C 1
ATOM 691 O O . HIS A 1 89 ? -13.213 4.880 3.180 1.00 96.88 89 HIS A O 1
ATOM 697 N N . VAL A 1 90 ? -14.579 3.128 3.493 1.00 94.62 90 VAL A N 1
ATOM 698 C CA . VAL A 1 90 ? -15.776 3.940 3.780 1.00 94.62 90 VAL A CA 1
ATOM 699 C C . VAL A 1 90 ? -15.572 4.795 5.035 1.00 94.62 90 VAL A C 1
ATOM 701 O O . VAL A 1 90 ? -15.973 5.962 5.047 1.00 94.62 90 VAL A O 1
ATOM 704 N N . LEU A 1 91 ? -14.897 4.261 6.057 1.00 94.88 91 LEU A N 1
ATOM 705 C CA . LEU A 1 91 ? -14.527 5.001 7.263 1.00 94.88 91 LEU A CA 1
ATOM 706 C C . LEU A 1 91 ? -13.671 6.233 6.940 1.00 94.88 91 LEU A C 1
ATOM 708 O O . LEU A 1 91 ? -13.999 7.338 7.374 1.00 94.88 91 LEU A O 1
ATOM 712 N N . PHE A 1 92 ? -12.617 6.066 6.136 1.00 95.69 92 PHE A N 1
ATOM 713 C CA . PHE A 1 92 ? -11.759 7.174 5.709 1.00 95.69 92 PHE A CA 1
ATOM 714 C C . PHE A 1 92 ? -12.520 8.218 4.888 1.00 95.69 92 PHE A C 1
ATOM 716 O O . PHE A 1 92 ? -12.370 9.415 5.133 1.00 95.69 92 PHE A O 1
ATOM 723 N N . ASN A 1 93 ? -13.394 7.790 3.972 1.00 92.62 93 ASN A N 1
ATOM 724 C CA . ASN A 1 93 ? -14.237 8.713 3.209 1.00 92.62 93 ASN A CA 1
ATOM 725 C C . ASN A 1 93 ? -15.157 9.536 4.117 1.00 92.62 93 ASN A C 1
ATOM 727 O O . ASN A 1 93 ? -15.325 10.736 3.896 1.00 92.62 93 ASN A O 1
ATOM 731 N N . LYS A 1 94 ? -15.737 8.910 5.147 1.00 92.56 94 LYS A N 1
ATOM 732 C CA . LYS A 1 94 ? -16.553 9.608 6.145 1.00 92.56 94 LYS A CA 1
ATOM 733 C C . LYS A 1 94 ? -15.719 10.632 6.919 1.00 92.56 94 LYS A C 1
ATOM 735 O O . LYS A 1 94 ? -16.145 11.774 7.055 1.00 92.56 94 LYS A O 1
ATOM 740 N N . MET A 1 95 ? -14.526 10.257 7.382 1.00 93.12 95 MET A N 1
ATOM 741 C CA . MET A 1 95 ? -13.634 11.179 8.095 1.00 93.12 95 MET A CA 1
ATOM 742 C C . MET A 1 95 ? -13.236 12.385 7.232 1.00 93.12 95 MET A C 1
ATOM 744 O O . MET A 1 95 ? -13.319 13.517 7.708 1.00 93.12 95 MET A O 1
ATOM 748 N N . HIS A 1 96 ? -12.908 12.164 5.955 1.00 91.81 96 HIS A N 1
ATOM 749 C CA . HIS A 1 96 ? -12.611 13.233 4.997 1.00 91.81 96 HIS A CA 1
ATOM 750 C C . HIS A 1 96 ? -13.792 14.205 4.847 1.00 91.81 96 HIS A C 1
ATOM 752 O O . HIS A 1 96 ? -13.622 15.422 4.909 1.00 91.81 96 HIS A O 1
ATOM 758 N N . GLN A 1 97 ? -15.018 13.680 4.723 1.00 91.31 97 GLN A N 1
ATOM 759 C CA . GLN A 1 97 ? -16.243 14.492 4.645 1.00 91.31 97 GLN A CA 1
ATOM 760 C C . GLN A 1 97 ? -16.498 15.315 5.917 1.00 91.31 97 GLN A C 1
ATOM 762 O O . GLN A 1 97 ? -17.071 16.400 5.846 1.00 91.31 97 GLN A O 1
ATOM 767 N N . GLU A 1 98 ? -16.044 14.828 7.071 1.00 93.31 98 GLU A N 1
ATOM 768 C CA . GLU A 1 98 ? -16.080 15.539 8.353 1.00 93.31 98 GLU A CA 1
ATOM 769 C C . GLU A 1 98 ? -14.904 16.526 8.529 1.00 93.31 98 GLU A C 1
ATOM 771 O O . GLU A 1 98 ? -14.746 17.116 9.600 1.00 93.31 98 GLU A O 1
ATOM 776 N N . GLY A 1 99 ? -14.083 16.725 7.491 1.00 93.62 99 GLY A N 1
ATOM 777 C CA . GLY A 1 99 ? -12.951 17.653 7.483 1.00 93.62 99 GLY A CA 1
ATOM 778 C C . GLY A 1 99 ? -11.685 17.105 8.145 1.00 93.62 99 GLY A C 1
ATOM 779 O O . GLY A 1 99 ? -10.849 17.889 8.597 1.00 93.62 99 GLY A O 1
ATOM 780 N N . ARG A 1 100 ? -11.548 15.777 8.247 1.00 92.12 100 ARG A N 1
ATOM 781 C CA . ARG A 1 100 ? -10.377 15.097 8.815 1.00 92.12 100 ARG A CA 1
ATOM 782 C C . ARG A 1 100 ? -9.669 14.255 7.760 1.00 92.12 100 ARG A C 1
ATOM 784 O O . ARG A 1 100 ? -10.188 13.226 7.335 1.00 92.12 100 ARG A O 1
ATOM 791 N N . ASP A 1 101 ? -8.449 14.660 7.421 1.00 91.50 101 ASP A N 1
ATOM 792 C CA . ASP A 1 101 ? -7.625 13.987 6.419 1.00 91.50 101 ASP A CA 1
ATOM 793 C C . ASP A 1 101 ? -6.483 13.197 7.054 1.00 91.50 101 ASP A C 1
ATOM 795 O O . ASP A 1 101 ? -5.740 13.710 7.891 1.00 91.50 101 ASP A O 1
ATOM 799 N N . PHE A 1 102 ? -6.315 11.958 6.589 1.00 94.62 102 PHE A N 1
ATOM 800 C CA . PHE A 1 102 ? -5.297 11.017 7.064 1.00 94.62 102 PHE A CA 1
ATOM 801 C C . PHE A 1 102 ? -4.537 10.383 5.886 1.00 94.62 102 PHE A C 1
ATOM 803 O O . PHE A 1 102 ? -4.621 9.175 5.667 1.00 94.62 102 PHE A O 1
ATOM 810 N N . PRO A 1 103 ? -3.835 11.176 5.054 1.00 92.38 103 PRO A N 1
ATOM 811 C CA . PRO A 1 103 ? -3.252 10.677 3.809 1.00 92.38 103 PRO A CA 1
ATOM 812 C C . PRO A 1 103 ? -2.166 9.611 4.032 1.00 92.38 103 PRO A C 1
ATOM 814 O O . PRO A 1 103 ? -2.036 8.695 3.222 1.00 92.38 103 PRO A O 1
ATOM 817 N N . GLY A 1 104 ? -1.394 9.704 5.122 1.00 92.94 104 GLY A N 1
ATOM 818 C CA . GLY A 1 104 ? -0.339 8.732 5.435 1.00 92.94 104 GLY A CA 1
ATOM 819 C C . GLY A 1 104 ? -0.904 7.389 5.898 1.00 92.94 104 GLY A C 1
ATOM 820 O O . GLY A 1 104 ? -0.500 6.328 5.415 1.00 92.94 104 GLY A O 1
ATOM 821 N N . GLU A 1 105 ? -1.883 7.437 6.795 1.00 97.25 105 GLU A N 1
ATOM 822 C CA . GLU A 1 105 ? -2.598 6.274 7.304 1.00 97.25 105 GLU A CA 1
ATOM 823 C C . GLU A 1 105 ? -3.400 5.614 6.176 1.00 97.25 105 GLU A C 1
ATOM 825 O O . GLU A 1 105 ? -3.311 4.401 5.995 1.00 97.25 105 GLU A O 1
ATOM 830 N N . TYR A 1 106 ? -4.082 6.401 5.337 1.00 97.38 106 TYR A N 1
ATOM 831 C CA . TYR A 1 106 ? -4.817 5.887 4.184 1.00 97.38 106 TYR A CA 1
ATOM 832 C C . TYR A 1 106 ? -3.898 5.203 3.162 1.00 97.38 106 TYR A C 1
ATOM 834 O O . TYR A 1 106 ? -4.201 4.100 2.715 1.00 97.38 106 TYR A O 1
ATOM 842 N N . ALA A 1 107 ? -2.743 5.791 2.824 1.00 96.88 107 ALA A N 1
ATOM 843 C CA . ALA A 1 107 ? -1.776 5.151 1.923 1.00 96.88 107 ALA A CA 1
ATOM 844 C C . ALA A 1 107 ? -1.245 3.817 2.487 1.00 96.88 107 ALA A C 1
ATOM 846 O O . ALA A 1 107 ? -1.079 2.838 1.748 1.00 96.88 107 ALA A O 1
ATOM 847 N N . THR A 1 108 ? -1.019 3.763 3.804 1.00 97.56 108 THR A N 1
ATOM 848 C CA . THR A 1 108 ? -0.606 2.540 4.512 1.00 97.56 108 THR A CA 1
ATOM 849 C C . THR A 1 108 ? -1.713 1.485 4.468 1.00 97.56 108 THR A C 1
ATOM 851 O O . THR A 1 108 ? -1.445 0.331 4.131 1.00 97.56 108 THR A O 1
ATOM 854 N N . PHE A 1 109 ? -2.962 1.888 4.714 1.00 98.50 109 PHE A N 1
ATOM 855 C CA . PHE A 1 109 ? -4.143 1.040 4.572 1.00 98.50 109 PHE A CA 1
ATOM 856 C C . PHE A 1 109 ? -4.295 0.505 3.144 1.00 98.50 109 PHE A C 1
ATOM 858 O O . PHE A 1 109 ? -4.389 -0.704 2.977 1.00 98.50 109 PHE A O 1
ATOM 865 N N . ALA A 1 110 ? -4.273 1.359 2.119 1.00 98.38 110 ALA A N 1
ATOM 866 C CA . ALA A 1 110 ? -4.455 0.947 0.726 1.00 98.38 110 ALA A CA 1
ATOM 867 C C . ALA A 1 110 ? -3.375 -0.059 0.293 1.00 98.38 110 ALA A C 1
ATOM 869 O O . ALA A 1 110 ? -3.674 -1.065 -0.351 1.00 98.38 110 ALA A O 1
ATOM 870 N N . THR A 1 111 ? -2.129 0.154 0.734 1.00 98.44 111 THR A N 1
ATOM 871 C CA . THR A 1 111 ? -1.046 -0.821 0.540 1.00 98.44 111 THR A CA 1
ATOM 872 C C . THR A 1 111 ? -1.346 -2.135 1.260 1.00 98.44 111 THR A C 1
ATOM 874 O O . THR A 1 111 ? -1.228 -3.206 0.666 1.00 98.44 111 THR A O 1
ATOM 877 N N . ARG A 1 112 ? -1.762 -2.095 2.530 1.00 98.56 112 ARG A N 1
ATOM 878 C CA . ARG A 1 112 ? -2.079 -3.312 3.287 1.00 98.56 112 ARG A CA 1
ATOM 879 C C . ARG A 1 112 ? -3.274 -4.065 2.705 1.00 98.56 112 ARG A C 1
ATOM 881 O O . ARG A 1 112 ? -3.220 -5.287 2.604 1.00 98.56 112 ARG A O 1
ATOM 888 N N . TRP A 1 113 ? -4.318 -3.364 2.278 1.00 98.69 113 TRP A N 1
ATOM 889 C CA . TRP A 1 113 ? -5.474 -3.978 1.638 1.00 98.69 113 TRP A CA 1
ATOM 890 C C . TRP A 1 113 ? -5.065 -4.666 0.338 1.00 98.69 113 TRP A C 1
ATOM 892 O O . TRP A 1 113 ? -5.437 -5.812 0.128 1.00 98.69 113 TRP A O 1
ATOM 902 N N . GLY A 1 114 ? -4.186 -4.047 -0.455 1.00 98.62 114 GLY A N 1
ATOM 903 C CA . GLY A 1 114 ? -3.571 -4.689 -1.614 1.00 98.62 114 GLY A CA 1
ATOM 904 C C . GLY A 1 114 ? -2.828 -5.991 -1.286 1.00 98.62 114 GLY A C 1
ATOM 905 O O . GLY A 1 114 ? -2.943 -6.973 -2.014 1.00 98.62 114 GLY A O 1
ATOM 906 N N . GLN A 1 115 ? -2.078 -6.028 -0.177 1.00 98.50 115 GLN A N 1
ATOM 907 C CA . GLN A 1 115 ? -1.377 -7.245 0.268 1.00 98.50 115 GLN A CA 1
ATOM 908 C C . GLN A 1 115 ? -2.346 -8.368 0.657 1.00 98.50 115 GLN A C 1
ATOM 910 O O . GLN A 1 115 ? -2.045 -9.537 0.431 1.00 98.50 115 GLN A O 1
ATOM 915 N N . VAL A 1 116 ? -3.462 -8.018 1.296 1.00 98.06 116 VAL A N 1
ATOM 916 C CA . VAL A 1 116 ? -4.436 -8.977 1.833 1.00 98.06 116 VAL A CA 1
ATOM 917 C C . VAL A 1 116 ? -5.418 -9.445 0.753 1.00 98.06 116 VAL A C 1
ATOM 919 O O . VAL A 1 116 ? -5.710 -10.633 0.667 1.00 98.06 116 VAL A O 1
ATOM 922 N N . ASP A 1 117 ? -5.898 -8.523 -0.081 1.00 98.44 117 ASP A N 1
ATOM 923 C CA . ASP A 1 117 ? -6.879 -8.748 -1.144 1.00 98.44 117 ASP A CA 1
ATOM 924 C C . ASP A 1 117 ? -6.712 -7.730 -2.292 1.00 98.44 117 ASP A C 1
ATOM 926 O O . ASP A 1 117 ? -7.517 -6.818 -2.512 1.00 98.44 117 ASP A O 1
ATOM 930 N N . GLY A 1 118 ? -5.621 -7.866 -3.047 1.00 98.06 118 GLY A N 1
ATOM 931 C CA . GLY A 1 118 ? -5.324 -6.997 -4.189 1.00 98.06 118 GLY A CA 1
ATOM 932 C C . GLY A 1 118 ? -6.390 -7.015 -5.284 1.00 98.06 118 GLY A C 1
ATOM 933 O O . GLY A 1 118 ? -6.763 -5.965 -5.804 1.00 98.06 118 GLY A O 1
ATOM 934 N N . ALA A 1 119 ? -6.941 -8.188 -5.597 1.00 98.00 119 ALA A N 1
ATOM 935 C CA . ALA A 1 119 ? -8.009 -8.302 -6.584 1.00 98.00 119 ALA A CA 1
ATOM 936 C C . ALA A 1 119 ? -9.310 -7.645 -6.095 1.00 98.00 119 ALA A C 1
ATOM 938 O O . ALA A 1 119 ? -9.947 -6.914 -6.858 1.00 98.00 119 ALA A O 1
ATOM 939 N N . GLY A 1 120 ? -9.707 -7.878 -4.839 1.00 97.62 120 GLY A N 1
ATOM 940 C CA . GLY A 1 120 ? -10.921 -7.301 -4.269 1.00 97.62 120 GLY A CA 1
ATOM 941 C C . GLY A 1 120 ? -10.836 -5.789 -4.082 1.00 97.62 120 GLY A C 1
ATOM 942 O O . GLY A 1 120 ? -11.783 -5.095 -4.448 1.00 97.62 120 GLY A O 1
ATOM 943 N N . SER A 1 121 ? -9.697 -5.257 -3.623 1.00 98.12 121 SER A N 1
ATOM 944 C CA . SER A 1 121 ? -9.486 -3.802 -3.510 1.00 98.12 121 SER A CA 1
ATOM 945 C C . SER A 1 121 ? -9.639 -3.086 -4.858 1.00 98.12 121 SER A C 1
ATOM 947 O O . SER A 1 121 ? -10.389 -2.115 -4.973 1.00 98.12 121 SER A O 1
ATOM 949 N N . LEU A 1 122 ? -9.013 -3.601 -5.920 1.00 97.62 122 LEU A N 1
ATOM 950 C CA . LEU A 1 122 ? -9.132 -3.021 -7.259 1.00 97.62 122 LEU A CA 1
ATOM 951 C C . LEU A 1 122 ? -10.526 -3.227 -7.862 1.00 97.62 122 LEU A C 1
ATOM 953 O O . LEU A 1 122 ? -11.045 -2.317 -8.510 1.00 97.62 122 LEU A O 1
ATOM 957 N N . ARG A 1 123 ? -11.175 -4.376 -7.621 1.00 96.50 123 ARG A N 1
ATOM 958 C CA . ARG A 1 123 ? -12.579 -4.577 -8.015 1.00 96.50 123 ARG A CA 1
ATOM 959 C C . ARG A 1 123 ? -13.467 -3.507 -7.389 1.00 96.50 123 ARG A C 1
ATOM 961 O O . ARG A 1 123 ? -14.239 -2.885 -8.120 1.00 96.50 123 ARG A O 1
ATOM 968 N N . TYR A 1 124 ? -13.313 -3.260 -6.089 1.00 96.56 124 TYR A N 1
ATOM 969 C CA . TYR A 1 124 ? -14.065 -2.235 -5.381 1.00 96.56 124 TYR A CA 1
ATOM 970 C C . TYR A 1 124 ? -13.849 -0.857 -6.019 1.00 96.56 124 TYR A C 1
ATOM 972 O O . TYR A 1 124 ? -14.807 -0.238 -6.480 1.00 96.56 124 TYR A O 1
ATOM 980 N N . TYR A 1 125 ? -12.592 -0.422 -6.157 1.00 94.38 125 TYR A N 1
ATOM 981 C CA . TYR A 1 125 ? -12.251 0.883 -6.730 1.00 94.38 125 TYR A CA 1
ATOM 982 C C . TYR A 1 125 ? -12.807 1.110 -8.137 1.00 94.38 125 TYR A C 1
ATOM 984 O O . TYR A 1 125 ? -13.254 2.207 -8.465 1.00 94.38 125 TYR A O 1
ATOM 992 N N . PHE A 1 126 ? -12.770 0.088 -8.989 1.00 93.12 126 PHE A N 1
ATOM 993 C CA . PHE A 1 126 ? -13.147 0.240 -10.389 1.00 93.12 126 PHE A CA 1
ATOM 994 C C . PHE A 1 126 ? -14.601 -0.117 -10.694 1.00 93.12 126 PHE A C 1
ATOM 996 O O . PHE A 1 126 ? -15.081 0.278 -11.759 1.00 93.12 126 PHE A O 1
ATOM 1003 N N . THR A 1 127 ? -15.305 -0.825 -9.812 1.00 92.38 127 THR A N 1
ATOM 1004 C CA . THR A 1 127 ? -16.642 -1.370 -10.113 1.00 92.38 127 THR A CA 1
ATOM 1005 C C . THR A 1 127 ? -17.696 -0.977 -9.089 1.00 92.38 127 THR A C 1
ATOM 1007 O O . THR A 1 127 ? -18.836 -0.738 -9.473 1.00 92.38 127 THR A O 1
ATOM 1010 N N . GLU A 1 128 ? -17.337 -0.928 -7.808 1.00 92.19 128 GLU A N 1
ATOM 1011 C CA . GLU A 1 128 ? -18.303 -0.826 -6.706 1.00 92.19 128 GLU A CA 1
ATOM 1012 C C . GLU A 1 128 ? -18.337 0.580 -6.090 1.00 92.19 128 GLU A C 1
ATOM 1014 O O . GLU A 1 128 ? -19.382 1.011 -5.612 1.00 92.19 128 GLU A O 1
ATOM 1019 N N . ALA A 1 129 ? -17.219 1.310 -6.117 1.00 90.56 129 ALA A N 1
ATOM 1020 C CA . ALA A 1 129 ? -17.136 2.667 -5.593 1.00 90.56 129 ALA A CA 1
ATOM 1021 C C . ALA A 1 129 ? -17.878 3.684 -6.482 1.00 90.56 129 ALA A C 1
ATOM 1023 O O . ALA A 1 129 ? -17.748 3.680 -7.707 1.00 90.56 129 ALA A O 1
ATOM 1024 N N . ASP A 1 130 ? -18.584 4.627 -5.849 1.00 86.81 130 ASP A N 1
ATOM 1025 C CA . ASP A 1 130 ? -19.342 5.687 -6.540 1.00 86.81 130 ASP A CA 1
ATOM 1026 C C . ASP A 1 130 ? -18.449 6.692 -7.286 1.00 86.81 130 ASP A C 1
ATOM 1028 O O . ASP A 1 130 ? -18.882 7.362 -8.227 1.00 86.81 130 ASP A O 1
ATOM 1032 N N . LYS A 1 131 ? -17.198 6.842 -6.840 1.00 86.06 131 LYS A N 1
ATOM 1033 C CA . LYS A 1 131 ? -16.219 7.774 -7.405 1.00 86.06 131 LYS A CA 1
ATOM 1034 C C . LYS A 1 131 ? -15.079 7.002 -8.047 1.00 86.06 131 LYS A C 1
ATOM 1036 O O . LYS A 1 131 ? -14.671 5.957 -7.550 1.00 86.06 131 LYS A O 1
ATOM 1041 N N . ALA A 1 132 ? -14.536 7.559 -9.130 1.00 87.00 132 ALA A N 1
ATOM 1042 C CA . ALA A 1 132 ? -13.284 7.071 -9.694 1.00 87.00 132 ALA A CA 1
ATOM 1043 C C . ALA A 1 132 ? -12.189 7.083 -8.611 1.00 87.00 132 ALA A C 1
ATOM 1045 O O . ALA A 1 132 ? -12.165 8.023 -7.816 1.00 87.00 132 ALA A O 1
ATOM 1046 N N . PRO A 1 133 ? -11.299 6.081 -8.564 1.00 89.44 133 PRO A N 1
ATOM 1047 C CA . PRO A 1 133 ? -10.266 6.018 -7.540 1.00 89.44 133 PRO A CA 1
ATOM 1048 C C . PRO A 1 133 ? -9.191 7.075 -7.780 1.00 89.44 133 PRO A C 1
ATOM 1050 O O . 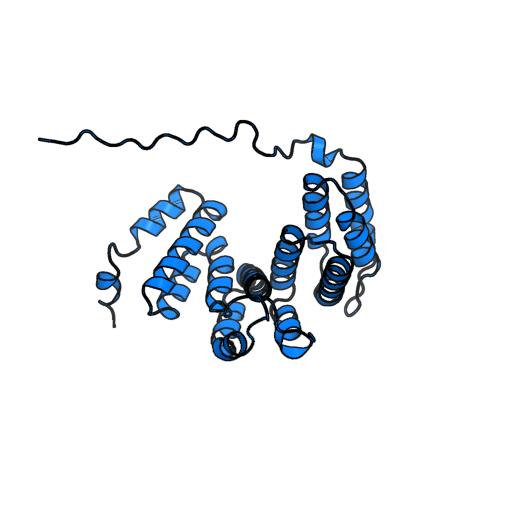PRO A 1 133 ? -8.848 7.378 -8.927 1.00 89.44 133 PRO A O 1
ATOM 1053 N N . ALA A 1 134 ? -8.623 7.621 -6.705 1.00 90.56 134 ALA A N 1
ATOM 1054 C CA . ALA A 1 134 ? -7.461 8.490 -6.838 1.00 90.56 134 ALA A CA 1
ATOM 1055 C C . ALA A 1 134 ? -6.257 7.677 -7.359 1.00 90.56 134 ALA A C 1
ATOM 1057 O O . ALA A 1 134 ? -6.128 6.498 -7.017 1.00 90.56 134 ALA A O 1
ATOM 1058 N N . PRO A 1 135 ? -5.340 8.276 -8.145 1.00 90.94 135 PRO A N 1
ATOM 1059 C CA . PRO A 1 135 ? -4.183 7.545 -8.665 1.00 90.94 135 PRO A CA 1
ATOM 1060 C C . PRO A 1 135 ? -3.310 6.885 -7.603 1.00 90.94 135 PRO A C 1
ATOM 1062 O O . PRO A 1 135 ? -2.846 5.759 -7.786 1.00 90.94 135 PRO A O 1
ATOM 1065 N N . ALA A 1 136 ? -3.153 7.542 -6.455 1.00 92.69 136 ALA A N 1
ATOM 1066 C CA . ALA A 1 136 ? -2.413 6.985 -5.332 1.00 92.69 136 ALA A CA 1
ATOM 1067 C C . ALA A 1 136 ? -3.056 5.699 -4.774 1.00 92.69 136 ALA A C 1
ATOM 1069 O O . ALA A 1 136 ? -2.337 4.813 -4.322 1.00 92.69 136 ALA A O 1
ATOM 1070 N N . ASP A 1 137 ? -4.381 5.562 -4.826 1.00 94.56 137 ASP A N 1
ATOM 1071 C CA . ASP A 1 137 ? -5.111 4.416 -4.274 1.00 94.56 137 ASP A CA 1
ATOM 1072 C C . ASP A 1 137 ? -4.840 3.163 -5.103 1.00 94.56 137 ASP A C 1
ATOM 1074 O O . ASP A 1 137 ? -4.453 2.123 -4.569 1.00 94.56 137 ASP A O 1
ATOM 1078 N N . VAL A 1 138 ? -4.968 3.301 -6.427 1.00 95.88 138 VAL A N 1
ATOM 1079 C CA . VAL A 1 138 ? -4.671 2.240 -7.397 1.00 95.88 138 VAL A CA 1
ATOM 1080 C C . VAL A 1 138 ? -3.202 1.838 -7.296 1.00 95.88 138 VAL A C 1
ATOM 1082 O O . VAL A 1 138 ? -2.889 0.649 -7.209 1.00 95.88 138 VAL A O 1
ATOM 1085 N N . HIS A 1 139 ? -2.302 2.826 -7.241 1.00 97.00 139 HIS A N 1
ATOM 1086 C CA . HIS A 1 139 ? -0.870 2.599 -7.081 1.00 97.00 139 HIS A CA 1
ATOM 1087 C C . HIS A 1 139 ? -0.558 1.816 -5.799 1.00 97.00 139 HIS A C 1
ATOM 1089 O O . HIS A 1 139 ? 0.155 0.814 -5.846 1.00 97.00 139 HIS A O 1
ATOM 1095 N N . ASN A 1 140 ? -1.093 2.246 -4.653 1.00 98.19 140 ASN A N 1
ATOM 1096 C CA . ASN A 1 140 ? -0.822 1.622 -3.360 1.00 98.19 140 ASN A CA 1
ATOM 1097 C C . ASN A 1 140 ? -1.407 0.207 -3.274 1.00 98.19 140 ASN A C 1
ATOM 1099 O O . ASN A 1 140 ? -0.717 -0.699 -2.807 1.00 98.19 140 ASN A O 1
ATOM 1103 N N . ALA A 1 141 ? -2.621 -0.021 -3.782 1.00 98.44 141 ALA A N 1
ATOM 1104 C CA . ALA A 1 141 ? -3.210 -1.358 -3.836 1.00 98.44 141 ALA A CA 1
ATOM 1105 C C . ALA A 1 141 ? -2.364 -2.320 -4.688 1.00 98.44 141 ALA A C 1
ATOM 1107 O O . ALA A 1 141 ? -2.051 -3.429 -4.249 1.00 98.44 141 ALA A O 1
ATOM 1108 N N . LEU A 1 142 ? -1.908 -1.886 -5.869 1.00 98.62 142 LEU A N 1
ATOM 1109 C CA . LEU A 1 142 ? -1.030 -2.693 -6.725 1.00 98.62 142 LEU A CA 1
ATOM 1110 C C . LEU A 1 142 ? 0.350 -2.917 -6.109 1.00 98.62 142 LEU A C 1
ATOM 1112 O O . LEU A 1 142 ? 0.871 -4.030 -6.183 1.00 98.62 142 LEU A O 1
ATOM 1116 N N . LYS A 1 143 ? 0.914 -1.901 -5.447 1.00 98.44 143 LYS A N 1
ATOM 1117 C CA . LYS A 1 143 ? 2.147 -2.029 -4.662 1.00 98.44 143 LYS A CA 1
ATOM 1118 C C . LYS A 1 143 ? 1.997 -3.102 -3.589 1.00 98.44 143 LYS A C 1
ATOM 1120 O O . LYS A 1 143 ? 2.852 -3.976 -3.470 1.00 98.44 143 LYS A O 1
ATOM 1125 N N . GLY A 1 144 ? 0.907 -3.064 -2.831 1.00 98.38 144 GLY A N 1
ATOM 1126 C CA . GLY A 1 144 ? 0.601 -4.064 -1.817 1.00 98.38 144 GLY A CA 1
ATOM 1127 C C . GLY A 1 144 ? 0.459 -5.467 -2.395 1.00 98.38 144 GLY A C 1
ATOM 1128 O O . GLY A 1 144 ? 1.114 -6.403 -1.935 1.00 98.38 144 GLY A O 1
ATOM 1129 N N . TRP A 1 145 ? -0.348 -5.610 -3.446 1.00 98.69 145 TRP A N 1
ATOM 1130 C CA . TRP A 1 145 ? -0.584 -6.900 -4.091 1.00 98.69 145 TRP A CA 1
ATOM 1131 C C . TRP A 1 145 ? 0.715 -7.490 -4.631 1.00 98.69 145 TRP A C 1
ATOM 1133 O O . TRP A 1 145 ? 1.009 -8.664 -4.403 1.00 98.69 145 TRP A O 1
ATOM 1143 N N . ALA A 1 146 ? 1.557 -6.667 -5.257 1.00 98.56 146 ALA A N 1
ATOM 1144 C CA . ALA A 1 146 ? 2.811 -7.122 -5.834 1.00 98.56 146 ALA A CA 1
ATOM 1145 C C . ALA A 1 146 ? 3.870 -7.533 -4.798 1.00 98.56 146 ALA A C 1
ATOM 1147 O O . ALA A 1 146 ? 4.760 -8.315 -5.121 1.00 98.56 146 ALA A O 1
ATOM 1148 N N . GLN A 1 147 ? 3.757 -7.086 -3.543 1.00 97.25 147 GLN A N 1
ATOM 1149 C CA . GLN A 1 147 ? 4.604 -7.584 -2.451 1.00 97.25 147 GLN A CA 1
ATOM 1150 C C . GLN A 1 147 ? 4.258 -9.020 -2.030 1.00 97.25 147 GLN A C 1
ATOM 1152 O O . GLN A 1 147 ? 5.073 -9.673 -1.378 1.00 97.25 147 GLN A O 1
ATOM 1157 N N . LYS A 1 148 ? 3.061 -9.516 -2.371 1.00 97.56 148 LYS A N 1
ATOM 1158 C CA . LYS A 1 148 ? 2.627 -10.892 -2.084 1.00 97.56 148 LYS A CA 1
ATOM 1159 C C . LYS A 1 148 ? 2.602 -11.764 -3.334 1.00 97.56 148 LYS A C 1
ATOM 1161 O O . LYS A 1 148 ? 3.231 -12.815 -3.345 1.00 97.56 148 LYS A O 1
ATOM 1166 N N . ASN A 1 149 ? 1.933 -11.298 -4.387 1.00 98.25 149 ASN A N 1
ATOM 1167 C CA . ASN A 1 149 ? 1.692 -12.027 -5.631 1.00 98.25 149 ASN A CA 1
ATOM 1168 C C . ASN A 1 149 ? 2.039 -11.147 -6.854 1.00 98.25 149 ASN A C 1
ATOM 1170 O O . ASN A 1 149 ? 1.148 -10.744 -7.607 1.00 98.25 149 ASN A O 1
ATOM 1174 N N . PRO A 1 150 ? 3.331 -10.843 -7.093 1.00 98.44 150 PRO A N 1
ATOM 1175 C CA . PRO A 1 150 ? 3.760 -9.900 -8.135 1.00 98.44 150 PRO A CA 1
ATOM 1176 C C . PRO A 1 150 ? 3.304 -10.263 -9.548 1.00 98.44 150 PRO A C 1
ATOM 1178 O O . PRO A 1 150 ? 2.946 -9.385 -10.327 1.00 98.44 150 PRO A O 1
ATOM 1181 N N . LYS A 1 151 ? 3.278 -11.557 -9.884 1.00 98.50 151 LYS A N 1
ATOM 1182 C CA . LYS A 1 151 ? 2.879 -12.020 -11.220 1.00 98.50 151 LYS A CA 1
ATOM 1183 C C . LYS A 1 151 ? 1.387 -11.818 -11.484 1.00 98.50 151 LYS A C 1
ATOM 1185 O O . LYS A 1 151 ? 1.021 -11.422 -12.585 1.00 98.50 151 LYS A O 1
ATOM 1190 N N . GLU A 1 152 ? 0.543 -12.068 -10.486 1.00 98.62 152 GLU A N 1
ATOM 1191 C CA . GLU A 1 152 ? -0.904 -11.849 -10.595 1.00 98.62 152 GLU A CA 1
ATOM 1192 C C . GLU A 1 152 ? -1.227 -10.356 -10.657 1.00 98.62 152 GLU A C 1
ATOM 1194 O O . GLU A 1 152 ? -1.982 -9.932 -11.530 1.00 98.62 152 GLU A O 1
ATOM 1199 N N . ALA A 1 153 ? -0.581 -9.551 -9.805 1.00 98.75 153 ALA A N 1
ATOM 1200 C CA . ALA A 1 153 ? -0.705 -8.098 -9.837 1.00 98.75 153 ALA A CA 1
ATOM 1201 C C . ALA A 1 153 ? -0.272 -7.525 -11.200 1.00 98.75 153 ALA A C 1
ATOM 1203 O O . ALA A 1 153 ? -0.973 -6.689 -11.769 1.00 98.75 153 ALA A O 1
ATOM 1204 N N . LEU A 1 154 ? 0.841 -8.017 -11.767 1.00 98.75 154 LEU A N 1
ATOM 1205 C CA . LEU A 1 154 ? 1.295 -7.624 -13.102 1.00 98.75 154 LEU A CA 1
ATOM 1206 C C . LEU A 1 154 ? 0.282 -8.010 -14.183 1.00 98.75 154 LEU A C 1
ATOM 1208 O O . LEU A 1 154 ? -0.045 -7.184 -15.033 1.00 98.75 154 LEU A O 1
ATOM 1212 N N . ALA A 1 155 ? -0.221 -9.247 -14.155 1.00 98.62 155 ALA A N 1
ATOM 1213 C CA . ALA A 1 155 ? -1.209 -9.713 -15.122 1.00 98.62 155 ALA A CA 1
ATOM 1214 C C . ALA A 1 155 ? -2.476 -8.845 -15.087 1.00 98.62 155 ALA A C 1
ATOM 1216 O O . ALA A 1 155 ? -2.972 -8.443 -16.141 1.00 98.62 155 ALA A O 1
ATOM 1217 N N . TRP A 1 156 ? -2.956 -8.495 -13.888 1.00 98.38 156 TRP A N 1
ATOM 1218 C CA . TRP A 1 156 ? -4.072 -7.568 -13.732 1.00 98.38 156 TRP A CA 1
ATOM 1219 C C . TRP A 1 156 ? -3.735 -6.183 -14.292 1.00 98.38 156 TRP A C 1
ATOM 1221 O O . TRP A 1 156 ? -4.513 -5.656 -15.086 1.00 98.38 156 TRP A O 1
ATOM 1231 N N . ALA A 1 157 ? -2.584 -5.609 -13.925 1.00 98.06 157 ALA A N 1
ATOM 1232 C CA . ALA A 1 157 ? -2.189 -4.262 -14.336 1.00 98.06 157 ALA A CA 1
ATOM 1233 C C . ALA A 1 157 ? -2.131 -4.137 -15.860 1.00 98.06 157 ALA A C 1
ATOM 1235 O O . ALA A 1 157 ? -2.740 -3.230 -16.421 1.00 98.06 157 ALA A O 1
ATOM 1236 N N . VAL A 1 158 ? -1.488 -5.096 -16.532 1.00 98.12 158 VAL A N 1
ATOM 1237 C CA . VAL A 1 158 ? -1.384 -5.135 -17.997 1.00 98.12 158 VAL A CA 1
ATOM 1238 C C . VAL A 1 158 ? -2.759 -5.286 -18.648 1.00 98.12 158 VAL A C 1
ATOM 1240 O O . VAL A 1 158 ? -3.082 -4.540 -19.572 1.00 98.12 158 VAL A O 1
ATOM 1243 N N . ALA A 1 159 ? -3.596 -6.202 -18.148 1.00 97.75 159 ALA A N 1
ATOM 1244 C CA . ALA A 1 159 ? -4.933 -6.429 -18.696 1.00 97.75 159 ALA A CA 1
ATOM 1245 C C . ALA A 1 159 ? -5.885 -5.232 -18.498 1.00 97.75 159 ALA A C 1
ATOM 1247 O O . ALA A 1 159 ? -6.834 -5.077 -19.264 1.00 97.75 159 ALA A O 1
ATOM 1248 N N . ASN A 1 160 ? -5.632 -4.378 -17.499 1.00 96.00 160 ASN A N 1
ATOM 1249 C CA . ASN A 1 160 ? -6.527 -3.289 -17.096 1.00 96.00 160 ASN A CA 1
ATOM 1250 C C . ASN A 1 160 ? -5.935 -1.879 -17.294 1.00 96.00 160 ASN A C 1
ATOM 1252 O O . ASN A 1 160 ? -6.515 -0.908 -16.807 1.00 96.00 160 ASN A O 1
ATOM 1256 N N . ARG A 1 161 ? -4.839 -1.716 -18.052 1.00 94.44 161 ARG A N 1
ATOM 1257 C CA . ARG A 1 161 ? -4.246 -0.389 -18.343 1.00 94.44 161 ARG A CA 1
ATOM 1258 C C . ARG A 1 161 ? -5.259 0.611 -18.903 1.00 94.44 161 ARG A C 1
ATOM 1260 O O . ARG A 1 161 ? -5.349 1.739 -18.426 1.00 94.44 161 ARG A O 1
ATOM 1267 N N . ALA A 1 162 ? -6.056 0.188 -19.886 1.00 92.25 162 ALA A N 1
ATOM 1268 C CA . ALA A 1 162 ? -7.069 1.046 -20.504 1.00 92.25 162 ALA A CA 1
ATOM 1269 C C . ALA A 1 162 ? -8.202 1.414 -19.530 1.00 92.25 162 ALA A C 1
ATOM 1271 O O . ALA A 1 162 ? -8.698 2.539 -19.560 1.00 92.25 162 ALA A O 1
ATOM 1272 N N . LEU A 1 163 ? -8.584 0.485 -18.643 1.00 90.56 163 LEU A N 1
ATOM 1273 C CA . LEU A 1 163 ? -9.575 0.736 -17.595 1.00 90.56 163 LEU A CA 1
ATOM 1274 C C . LEU A 1 163 ? -9.078 1.807 -16.618 1.00 90.56 163 LEU A C 1
ATOM 1276 O O . LEU A 1 163 ? -9.833 2.726 -16.302 1.00 90.56 163 LEU A O 1
ATOM 1280 N N . ALA A 1 164 ? -7.820 1.706 -16.178 1.00 89.75 164 ALA A N 1
ATOM 1281 C CA . ALA A 1 164 ? -7.197 2.716 -15.331 1.00 89.75 164 ALA A CA 1
ATOM 1282 C C . ALA A 1 164 ? -7.184 4.078 -16.046 1.00 89.75 164 ALA A C 1
ATOM 1284 O O . ALA A 1 164 ? -7.798 5.029 -15.569 1.00 89.75 164 ALA A O 1
ATOM 1285 N N . ALA A 1 165 ? -6.608 4.160 -17.248 1.00 88.94 165 ALA A N 1
ATOM 1286 C CA . ALA A 1 165 ? -6.524 5.412 -18.004 1.00 88.94 165 ALA A CA 1
ATOM 1287 C C . ALA A 1 165 ? -7.896 6.074 -18.267 1.00 88.94 165 ALA A C 1
ATOM 1289 O O . ALA A 1 165 ? -8.007 7.299 -18.262 1.00 88.94 165 ALA A O 1
ATOM 1290 N N . GLY A 1 166 ? -8.953 5.276 -18.459 1.00 85.62 166 GLY A N 1
ATOM 1291 C CA . GLY A 1 166 ? -10.314 5.748 -18.729 1.00 85.62 166 GLY A CA 1
ATOM 1292 C C . GLY A 1 166 ? -11.084 6.299 -17.522 1.00 85.62 166 GLY A C 1
ATOM 1293 O O . GLY A 1 166 ? -12.211 6.763 -17.696 1.00 85.62 166 GLY A O 1
ATOM 1294 N N . LYS A 1 167 ? -10.518 6.258 -16.308 1.00 82.38 167 LYS A N 1
ATOM 1295 C CA . LYS A 1 167 ? -11.164 6.737 -15.072 1.00 82.38 167 LYS A CA 1
ATOM 1296 C C . LYS A 1 167 ? -10.288 7.744 -14.311 1.00 82.38 167 LYS A C 1
ATOM 1298 O O . LYS A 1 167 ? -9.834 7.456 -13.200 1.00 82.38 167 LYS A O 1
ATOM 1303 N N . PRO A 1 168 ? -10.039 8.941 -14.872 1.00 80.12 168 PRO A N 1
ATOM 1304 C CA . PRO A 1 168 ? -9.338 9.995 -14.146 1.00 80.12 168 PRO A CA 1
ATOM 1305 C C . PRO A 1 168 ? -10.191 10.487 -12.967 1.00 80.12 168 PRO A C 1
ATOM 1307 O O . PRO A 1 168 ? -11.392 10.731 -13.113 1.00 80.12 168 PRO A O 1
ATOM 1310 N N . HIS A 1 169 ? -9.580 10.648 -11.793 1.00 79.25 169 HIS A N 1
ATOM 1311 C CA . HIS A 1 169 ? -10.267 11.226 -10.639 1.00 79.25 169 HIS A CA 1
ATOM 1312 C C . HIS A 1 169 ? -10.360 12.756 -10.794 1.00 79.25 169 HIS A C 1
ATOM 1314 O O . HIS A 1 169 ? -9.339 13.404 -11.016 1.00 79.25 169 HIS A O 1
ATOM 1320 N N . PRO A 1 170 ? -11.535 13.389 -10.606 1.00 76.56 170 PRO A N 1
ATOM 1321 C CA . PRO A 1 170 ? -11.654 14.848 -10.631 1.00 76.56 170 PRO A CA 1
ATOM 1322 C C . PRO A 1 170 ? -10.726 15.528 -9.611 1.00 76.56 170 PRO A C 1
ATOM 1324 O O . PRO A 1 170 ? -10.763 15.201 -8.429 1.00 76.56 170 PRO A O 1
ATOM 1327 N N . GLY A 1 171 ? -9.895 16.475 -10.044 1.00 77.25 171 GLY A N 1
ATOM 1328 C CA . GLY A 1 171 ? -8.954 17.181 -9.158 1.00 77.25 171 GLY A CA 1
ATOM 1329 C C . GLY A 1 171 ? -7.608 16.478 -8.952 1.00 77.25 171 GLY A C 1
ATOM 1330 O O . GLY A 1 171 ? -6.710 17.071 -8.361 1.00 77.25 171 GLY A O 1
ATOM 1331 N N . PHE A 1 172 ? -7.437 15.276 -9.502 1.00 67.50 172 PHE A N 1
ATOM 1332 C CA . PHE A 1 172 ? -6.139 14.630 -9.666 1.00 67.50 172 PHE A CA 1
ATOM 1333 C C . PHE A 1 172 ? -5.866 14.479 -11.169 1.00 67.50 172 PHE A C 1
ATOM 1335 O O . PHE A 1 172 ? -6.788 14.494 -11.984 1.00 67.50 172 PHE A O 1
ATOM 1342 N N . GLY A 1 173 ? -4.592 14.445 -11.556 1.00 74.75 173 GLY A N 1
ATOM 1343 C CA . GLY A 1 173 ? -4.192 14.284 -12.955 1.00 74.75 173 GLY A CA 1
ATOM 1344 C C . GLY A 1 173 ? -4.621 12.933 -13.557 1.00 74.75 173 GLY A C 1
ATOM 1345 O O . GLY A 1 173 ? -5.413 12.199 -12.958 1.00 74.75 173 GLY A O 1
ATOM 1346 N N . PRO A 1 174 ? -4.102 12.572 -14.744 1.00 80.88 174 PRO A N 1
ATOM 1347 C CA . PRO A 1 174 ? -4.322 11.236 -15.291 1.00 80.88 174 PRO A CA 1
ATOM 1348 C C . PRO A 1 174 ? -3.846 10.156 -14.308 1.00 80.88 174 PRO A C 1
ATOM 1350 O O . PRO A 1 174 ? -2.965 10.393 -13.479 1.00 80.88 174 PRO A O 1
ATOM 1353 N N . GLN A 1 175 ? -4.435 8.965 -14.415 1.00 83.31 175 GLN A N 1
ATOM 1354 C CA . GLN A 1 175 ? -3.911 7.792 -13.720 1.00 83.31 175 GLN A CA 1
ATOM 1355 C C . GLN A 1 175 ? -2.478 7.519 -14.194 1.00 83.31 175 GLN A C 1
ATOM 1357 O O . GLN A 1 175 ? -2.185 7.642 -15.384 1.00 83.31 175 GLN A O 1
ATOM 1362 N N . GLU A 1 176 ? -1.600 7.141 -13.268 1.00 88.12 176 GLU A N 1
ATOM 1363 C CA . GLU A 1 176 ? -0.302 6.556 -13.614 1.00 88.12 176 GLU A CA 1
ATOM 1364 C C . GLU A 1 176 ? -0.517 5.180 -14.271 1.00 88.12 176 GLU A C 1
ATOM 1366 O O . GLU A 1 176 ? -1.534 4.525 -14.018 1.00 88.12 176 GLU A O 1
ATOM 1371 N N . ASP A 1 177 ? 0.429 4.715 -15.098 1.00 93.94 177 ASP A N 1
ATOM 1372 C CA . ASP A 1 177 ? 0.399 3.329 -15.577 1.00 93.94 177 ASP A CA 1
ATOM 1373 C C . ASP A 1 177 ? 0.380 2.371 -14.364 1.00 93.94 177 ASP A C 1
ATOM 1375 O O . ASP A 1 177 ? 1.300 2.408 -13.537 1.00 93.94 177 ASP A O 1
ATOM 1379 N N . PRO A 1 178 ? -0.629 1.484 -14.236 1.00 96.19 178 PRO A N 1
ATOM 1380 C CA . PRO A 1 178 ? -0.757 0.583 -13.090 1.00 96.19 178 PRO A CA 1
ATOM 1381 C C . PRO A 1 178 ? 0.464 -0.334 -12.894 1.00 96.19 178 PRO A C 1
ATOM 1383 O O . PRO A 1 178 ? 0.728 -0.788 -11.778 1.00 96.19 178 PRO A O 1
ATOM 1386 N N . VAL A 1 179 ? 1.256 -0.587 -13.941 1.00 97.94 179 VAL A N 1
ATOM 1387 C CA . VAL A 1 179 ? 2.494 -1.371 -13.836 1.00 97.94 179 VAL A CA 1
ATOM 1388 C C . VAL A 1 179 ? 3.527 -0.693 -12.923 1.00 97.94 179 VAL A C 1
ATOM 1390 O O . VAL A 1 179 ? 4.300 -1.400 -12.274 1.00 97.94 179 VAL A O 1
ATOM 1393 N N . MET A 1 180 ? 3.511 0.637 -12.771 1.00 97.50 180 MET A N 1
ATOM 1394 C CA . MET A 1 180 ? 4.403 1.340 -11.835 1.00 97.50 180 MET A CA 1
ATOM 1395 C C . MET A 1 180 ? 4.149 0.943 -10.379 1.00 97.50 180 MET A C 1
ATOM 1397 O O . MET A 1 180 ? 5.100 0.660 -9.647 1.00 97.50 180 MET A O 1
ATOM 1401 N N . GLY A 1 181 ? 2.880 0.839 -9.969 1.00 97.69 181 GLY A N 1
ATOM 1402 C CA . GLY A 1 181 ? 2.518 0.344 -8.637 1.00 97.69 181 GLY A CA 1
ATOM 1403 C C . GLY A 1 181 ? 3.024 -1.084 -8.413 1.00 97.69 181 GLY A C 1
ATOM 1404 O O . GLY A 1 181 ? 3.617 -1.386 -7.378 1.00 97.69 181 GLY A O 1
ATOM 1405 N N . VAL A 1 182 ? 2.892 -1.948 -9.426 1.00 98.62 182 VAL A N 1
ATOM 1406 C CA . VAL A 1 182 ? 3.405 -3.327 -9.376 1.00 98.62 182 VAL A CA 1
ATOM 1407 C C . VAL A 1 182 ? 4.926 -3.358 -9.218 1.00 98.62 182 VAL A C 1
ATOM 1409 O O . VAL A 1 182 ? 5.429 -4.064 -8.346 1.00 98.62 182 VAL A O 1
ATOM 1412 N N . ILE A 1 183 ? 5.668 -2.583 -10.015 1.00 98.50 183 ILE A N 1
ATOM 1413 C CA . ILE A 1 183 ? 7.136 -2.505 -9.931 1.00 98.50 183 ILE A CA 1
ATOM 1414 C C . ILE A 1 183 ? 7.574 -2.014 -8.553 1.00 98.50 183 ILE A C 1
ATOM 1416 O O . ILE A 1 183 ? 8.495 -2.585 -7.971 1.00 98.50 183 ILE A O 1
ATOM 1420 N N . HIS A 1 184 ? 6.885 -1.016 -7.999 1.00 97.88 184 HIS A N 1
ATOM 1421 C CA . HIS A 1 184 ? 7.150 -0.501 -6.658 1.00 97.88 184 HIS A CA 1
ATOM 1422 C C . HIS A 1 184 ? 7.000 -1.592 -5.589 1.00 97.88 184 HIS A C 1
ATOM 1424 O O . HIS A 1 184 ? 7.844 -1.722 -4.705 1.00 97.88 184 HIS A O 1
ATOM 1430 N N . GLY A 1 185 ? 5.956 -2.416 -5.669 1.00 97.19 185 GLY A N 1
ATOM 1431 C CA . GLY A 1 185 ? 5.772 -3.528 -4.737 1.00 97.19 185 GLY A CA 1
ATOM 1432 C C . GLY A 1 185 ? 6.791 -4.651 -4.926 1.00 97.19 185 GLY A C 1
ATOM 1433 O O . GLY A 1 185 ? 7.388 -5.127 -3.960 1.00 97.19 185 GLY A 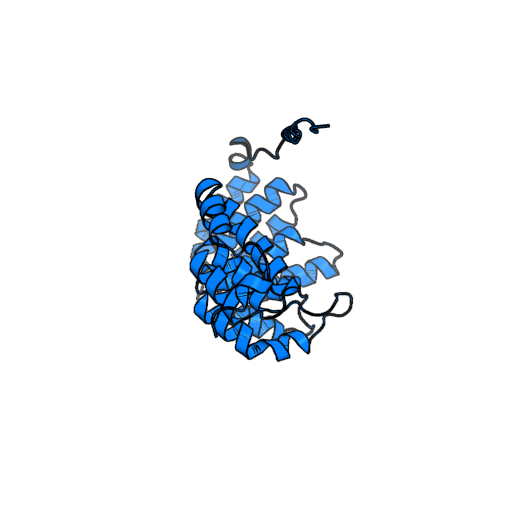O 1
ATOM 1434 N N . TRP A 1 186 ? 7.011 -5.052 -6.177 1.00 98.12 186 TRP A N 1
ATOM 1435 C CA . TRP A 1 186 ? 7.855 -6.189 -6.534 1.00 98.12 186 TRP A CA 1
ATOM 1436 C C . TRP A 1 186 ? 9.331 -5.920 -6.226 1.00 98.12 186 TRP A C 1
ATOM 1438 O O . TRP A 1 186 ? 9.996 -6.770 -5.636 1.00 98.12 186 TRP A O 1
ATOM 1448 N N . ALA A 1 187 ? 9.839 -4.723 -6.537 1.00 97.56 187 ALA A N 1
ATOM 1449 C CA . ALA A 1 187 ? 11.257 -4.385 -6.393 1.00 97.56 187 ALA A CA 1
ATOM 1450 C C . ALA A 1 187 ? 11.786 -4.538 -4.962 1.00 97.56 187 ALA A C 1
ATOM 1452 O O . ALA A 1 187 ? 12.963 -4.834 -4.766 1.00 97.56 187 ALA A O 1
ATOM 1453 N N . ARG A 1 188 ? 10.913 -4.380 -3.962 1.00 91.62 188 ARG A N 1
ATOM 1454 C CA . ARG A 1 188 ? 11.267 -4.570 -2.554 1.00 91.62 188 ARG A CA 1
ATOM 1455 C C . ARG A 1 188 ? 11.618 -6.020 -2.217 1.00 91.62 188 ARG A C 1
ATOM 1457 O O . ARG A 1 188 ? 12.422 -6.252 -1.321 1.00 91.62 188 ARG A O 1
ATOM 1464 N N . MET A 1 189 ? 10.997 -6.975 -2.907 1.00 93.44 189 MET A N 1
ATOM 1465 C CA . MET A 1 189 ? 11.127 -8.411 -2.638 1.00 93.44 189 MET A CA 1
ATOM 1466 C C . MET A 1 189 ? 12.031 -9.117 -3.652 1.00 93.44 189 MET A C 1
ATOM 1468 O O . MET A 1 189 ? 12.707 -10.081 -3.309 1.00 93.44 189 MET A O 1
ATOM 1472 N N . ASP A 1 190 ? 12.027 -8.654 -4.902 1.00 96.25 190 ASP A N 1
ATOM 1473 C CA . ASP A 1 190 ? 12.759 -9.250 -6.017 1.00 96.25 190 ASP A CA 1
ATOM 1474 C C . ASP A 1 190 ? 13.067 -8.179 -7.078 1.00 96.25 190 ASP A C 1
ATOM 1476 O O . ASP A 1 190 ? 12.285 -7.890 -7.988 1.00 96.25 190 ASP A O 1
ATOM 1480 N N . VAL A 1 191 ? 14.248 -7.575 -6.937 1.00 97.00 191 VAL A N 1
ATOM 1481 C CA . VAL A 1 191 ? 14.766 -6.532 -7.834 1.00 97.00 191 VAL A CA 1
ATOM 1482 C C . VAL A 1 191 ? 14.934 -7.046 -9.262 1.00 97.00 191 VAL A C 1
ATOM 1484 O O . VAL A 1 191 ? 14.672 -6.308 -10.214 1.00 97.00 191 VAL A O 1
ATOM 1487 N N . ALA A 1 192 ? 15.350 -8.303 -9.436 1.00 96.25 192 ALA A N 1
ATOM 1488 C CA . ALA A 1 192 ? 15.570 -8.885 -10.755 1.00 96.25 192 ALA A CA 1
ATOM 1489 C C . ALA A 1 192 ? 14.241 -9.075 -11.498 1.00 96.25 192 ALA A C 1
ATOM 1491 O O . ALA A 1 192 ? 14.122 -8.662 -12.654 1.00 96.25 192 ALA A O 1
ATOM 1492 N N . GLY A 1 193 ? 13.224 -9.616 -10.821 1.00 97.56 193 GLY A N 1
ATOM 1493 C CA . GLY A 1 193 ? 11.870 -9.748 -11.357 1.00 97.56 193 GLY A CA 1
ATOM 1494 C C . GLY A 1 193 ? 11.245 -8.401 -11.713 1.00 97.56 193 GLY A C 1
ATOM 1495 O O . GLY A 1 193 ? 10.754 -8.233 -12.830 1.00 97.56 193 GLY A O 1
ATOM 1496 N N . ALA A 1 194 ? 11.349 -7.406 -10.826 1.00 98.06 194 ALA A N 1
ATOM 1497 C CA . ALA A 1 194 ? 10.870 -6.051 -11.103 1.00 98.06 194 ALA A CA 1
ATOM 1498 C C . ALA A 1 194 ? 11.597 -5.399 -12.295 1.00 98.06 194 ALA A C 1
ATOM 1500 O O . ALA A 1 194 ? 10.963 -4.766 -13.139 1.00 98.06 194 ALA A O 1
ATOM 1501 N N . THR A 1 195 ? 12.914 -5.606 -12.416 1.00 97.44 195 THR A N 1
ATOM 1502 C CA . THR A 1 195 ? 13.712 -5.114 -13.554 1.00 97.44 195 THR A CA 1
ATOM 1503 C C . THR A 1 195 ? 13.290 -5.779 -14.865 1.00 97.44 195 THR A C 1
ATOM 1505 O O . THR A 1 195 ? 13.169 -5.104 -15.888 1.00 97.44 195 THR A O 1
ATOM 1508 N N . ALA A 1 196 ? 13.046 -7.092 -14.857 1.00 96.94 196 ALA A N 1
ATOM 1509 C CA . ALA A 1 196 ? 12.568 -7.813 -16.033 1.00 96.94 196 ALA A CA 1
ATOM 1510 C C . ALA A 1 196 ? 11.169 -7.334 -16.456 1.00 96.94 196 ALA A C 1
ATOM 1512 O O . ALA A 1 196 ? 10.942 -7.082 -17.639 1.00 96.94 196 ALA A O 1
ATOM 1513 N N . ALA A 1 197 ? 10.261 -7.138 -15.494 1.00 97.75 197 ALA A N 1
ATOM 1514 C CA . ALA A 1 197 ? 8.932 -6.589 -15.747 1.00 97.75 197 ALA A CA 1
ATOM 1515 C C . ALA A 1 197 ? 9.009 -5.174 -16.342 1.00 97.75 197 ALA A C 1
ATOM 1517 O O . ALA A 1 197 ? 8.397 -4.922 -17.375 1.00 97.75 197 ALA A O 1
ATOM 1518 N N . MET A 1 198 ? 9.821 -4.284 -15.764 1.00 97.19 198 MET A N 1
ATOM 1519 C CA . MET A 1 198 ? 10.065 -2.938 -16.294 1.00 97.19 198 MET A CA 1
ATOM 1520 C C . MET A 1 198 ? 10.527 -2.975 -17.756 1.00 97.19 198 MET A C 1
ATOM 1522 O O . MET A 1 198 ? 9.938 -2.305 -18.602 1.00 97.19 198 MET A O 1
ATOM 1526 N N . LYS A 1 199 ? 11.560 -3.772 -18.072 1.00 95.50 199 LYS A N 1
ATOM 1527 C CA . LYS A 1 199 ? 12.097 -3.880 -19.440 1.00 95.50 199 LYS A CA 1
ATOM 1528 C C . LYS A 1 199 ? 11.048 -4.383 -20.434 1.00 95.50 199 LYS A C 1
ATOM 1530 O O . LYS A 1 199 ? 11.023 -3.919 -21.570 1.00 95.50 199 LYS A O 1
ATOM 1535 N N . ALA A 1 200 ? 10.200 -5.317 -20.005 1.00 96.94 200 ALA A N 1
ATOM 1536 C CA . ALA A 1 200 ? 9.158 -5.899 -20.842 1.00 96.94 200 ALA A CA 1
ATOM 1537 C C . ALA A 1 200 ? 7.947 -4.976 -21.046 1.00 96.94 200 ALA A C 1
ATOM 1539 O O . ALA A 1 200 ? 7.277 -5.081 -22.068 1.00 96.94 200 ALA A O 1
ATOM 1540 N N . GLN A 1 201 ? 7.630 -4.121 -20.069 1.00 97.25 201 GLN A N 1
ATOM 1541 C CA . GLN A 1 201 ? 6.375 -3.364 -20.052 1.00 97.25 201 GLN A CA 1
ATOM 1542 C C . GLN A 1 201 ? 6.503 -1.898 -20.449 1.00 97.25 201 GLN A C 1
ATOM 1544 O O . GLN A 1 201 ? 5.486 -1.311 -20.823 1.00 97.25 201 GLN A O 1
ATOM 1549 N N . PHE A 1 202 ? 7.708 -1.332 -20.384 1.00 94.81 202 PHE A N 1
ATOM 1550 C CA . PHE A 1 202 ? 7.979 0.042 -20.788 1.00 94.81 202 PHE A CA 1
ATOM 1551 C C . PHE A 1 202 ? 8.979 0.046 -21.933 1.00 94.81 202 PHE A C 1
ATOM 1553 O O . PHE A 1 202 ? 10.090 -0.472 -21.805 1.00 94.81 202 PHE A O 1
ATOM 1560 N N . SER A 1 203 ? 8.588 0.622 -23.064 1.00 91.44 203 SER A N 1
ATOM 1561 C CA . SER A 1 203 ? 9.491 0.945 -24.174 1.00 91.44 203 SER A CA 1
ATOM 1562 C C . SER A 1 203 ? 9.942 2.402 -24.132 1.00 91.44 203 SER A C 1
ATOM 1564 O O . SER A 1 203 ? 10.990 2.723 -24.684 1.00 91.44 203 SER A O 1
ATOM 1566 N N . ASP A 1 204 ? 9.161 3.268 -23.485 1.00 91.31 204 ASP A N 1
ATOM 1567 C CA . ASP A 1 204 ? 9.472 4.682 -23.357 1.00 91.31 204 ASP A CA 1
ATOM 1568 C C . ASP A 1 204 ? 10.648 4.912 -22.377 1.00 91.31 204 ASP A C 1
ATOM 1570 O O . ASP A 1 204 ? 10.647 4.362 -21.267 1.00 91.31 204 ASP A O 1
ATOM 1574 N N . PRO A 1 205 ? 11.682 5.686 -22.762 1.00 89.94 205 PRO A N 1
ATOM 1575 C CA . PRO A 1 205 ? 12.831 5.945 -21.899 1.00 89.94 205 PRO A CA 1
ATOM 1576 C C . PRO A 1 205 ? 12.506 6.705 -20.607 1.00 89.94 205 PRO A C 1
ATOM 1578 O O . PRO A 1 205 ? 13.176 6.470 -19.600 1.00 89.94 205 PRO A O 1
ATOM 1581 N N . GLU A 1 206 ? 11.514 7.601 -20.610 1.00 90.50 206 GLU A N 1
ATOM 1582 C CA . GLU A 1 206 ? 11.122 8.373 -19.427 1.00 90.50 206 GLU A CA 1
ATOM 1583 C C . GLU A 1 206 ? 10.431 7.464 -18.405 1.00 90.50 206 GLU A C 1
ATOM 1585 O O . GLU A 1 206 ? 10.827 7.437 -17.235 1.00 90.50 206 GLU A O 1
ATOM 1590 N N . GLU A 1 207 ? 9.503 6.618 -18.860 1.00 91.88 207 GLU A N 1
ATOM 1591 C CA . GLU A 1 207 ? 8.876 5.587 -18.023 1.00 91.88 207 GLU A CA 1
ATOM 1592 C C . GLU A 1 207 ? 9.924 4.617 -17.454 1.00 91.88 207 GLU A C 1
ATOM 1594 O O . GLU A 1 207 ? 9.932 4.315 -16.256 1.00 91.88 207 GLU A O 1
ATOM 1599 N N . ARG A 1 208 ? 10.881 4.165 -18.278 1.00 93.56 208 ARG A N 1
ATOM 1600 C CA . ARG A 1 208 ? 11.993 3.324 -17.799 1.00 93.56 208 ARG A CA 1
ATOM 1601 C C . ARG A 1 208 ? 12.824 4.031 -16.733 1.00 93.56 208 ARG A C 1
ATOM 1603 O O . ARG A 1 208 ? 13.142 3.414 -15.718 1.00 93.56 208 ARG A O 1
ATOM 1610 N N . ALA A 1 209 ? 13.172 5.302 -16.926 1.00 92.31 209 ALA A N 1
ATOM 1611 C CA . ALA A 1 209 ? 13.951 6.064 -15.952 1.00 92.31 209 ALA A CA 1
ATOM 1612 C C . ALA A 1 209 ? 13.198 6.224 -14.621 1.00 92.31 209 ALA A C 1
ATOM 1614 O O . ALA A 1 209 ? 13.787 6.067 -13.544 1.00 92.31 209 ALA A O 1
ATOM 1615 N N . GLN A 1 210 ? 11.886 6.469 -14.682 1.00 93.88 210 GLN A N 1
ATOM 1616 C CA . GLN A 1 210 ? 11.031 6.519 -13.499 1.00 93.88 210 GLN A CA 1
ATOM 1617 C C . GLN A 1 210 ? 11.031 5.173 -12.758 1.00 93.88 210 GLN A C 1
ATOM 1619 O O . GLN A 1 210 ? 11.280 5.132 -11.549 1.00 93.88 210 GLN A O 1
ATOM 1624 N N . ALA A 1 211 ? 10.828 4.067 -13.475 1.00 96.25 211 ALA A N 1
ATOM 1625 C CA . ALA A 1 211 ? 10.844 2.727 -12.901 1.00 96.25 211 ALA A CA 1
ATOM 1626 C C . ALA A 1 211 ? 12.215 2.357 -12.305 1.00 96.25 211 ALA A C 1
ATOM 1628 O O . ALA A 1 211 ? 12.269 1.810 -11.204 1.00 96.25 211 ALA A O 1
ATOM 1629 N N . VAL A 1 212 ? 13.330 2.726 -12.948 1.00 96.38 212 VAL A N 1
ATOM 1630 C CA . VAL A 1 212 ? 14.685 2.564 -12.386 1.00 96.38 212 VAL A CA 1
ATOM 1631 C C . VAL A 1 212 ? 14.823 3.321 -11.063 1.00 96.38 212 VAL A C 1
ATOM 1633 O O . VAL A 1 212 ? 15.353 2.768 -10.100 1.00 96.38 212 VAL A O 1
ATOM 1636 N N . SER A 1 213 ? 14.311 4.555 -10.968 1.00 95.75 213 SER A N 1
ATOM 1637 C CA . SER A 1 213 ? 14.329 5.326 -9.714 1.00 95.75 213 SER A CA 1
ATOM 1638 C C . SER A 1 213 ? 13.543 4.638 -8.593 1.00 95.75 213 SER A C 1
ATOM 1640 O O . SER A 1 213 ? 13.978 4.636 -7.438 1.00 95.75 213 SER A O 1
ATOM 1642 N N . ILE A 1 214 ? 12.400 4.032 -8.927 1.00 96.56 214 ILE A N 1
ATOM 1643 C CA . ILE A 1 214 ? 11.580 3.257 -7.988 1.00 96.56 214 ILE A CA 1
ATOM 1644 C C . ILE A 1 214 ? 12.341 2.012 -7.518 1.00 96.56 214 ILE A C 1
ATOM 1646 O O . ILE A 1 214 ? 12.500 1.816 -6.312 1.00 96.56 214 ILE A O 1
ATOM 1650 N N . ILE A 1 215 ? 12.869 1.212 -8.451 1.00 97.81 215 ILE A N 1
ATOM 1651 C CA . ILE A 1 215 ? 13.603 -0.021 -8.137 1.00 97.81 215 ILE A CA 1
ATOM 1652 C C . ILE A 1 215 ? 14.844 0.288 -7.295 1.00 97.81 215 ILE A C 1
ATOM 1654 O O . ILE A 1 215 ? 15.104 -0.408 -6.316 1.00 97.81 215 ILE A O 1
ATOM 1658 N N . TYR A 1 216 ? 15.567 1.368 -7.607 1.00 96.69 216 TYR A N 1
ATOM 1659 C CA . TYR A 1 216 ? 16.701 1.837 -6.813 1.00 96.69 216 TYR A CA 1
ATOM 1660 C C . TYR A 1 216 ? 16.317 2.080 -5.349 1.00 96.69 216 TYR A C 1
ATOM 1662 O O . TYR A 1 216 ? 16.978 1.570 -4.442 1.00 96.69 216 TYR A O 1
ATOM 1670 N N . LYS A 1 217 ? 15.250 2.853 -5.109 1.00 96.31 217 LYS A N 1
ATOM 1671 C CA . LYS A 1 217 ? 14.807 3.196 -3.750 1.00 96.31 217 LYS A CA 1
ATOM 1672 C C . LYS A 1 217 ? 14.372 1.949 -2.989 1.00 96.31 217 LYS A C 1
ATOM 1674 O O . LYS A 1 217 ? 14.816 1.744 -1.862 1.00 96.31 217 LYS A O 1
ATOM 1679 N N . GLU A 1 218 ? 13.549 1.101 -3.598 1.00 96.00 218 GLU A N 1
ATOM 1680 C CA . GLU A 1 218 ? 13.062 -0.109 -2.932 1.00 96.00 218 GLU A CA 1
ATOM 1681 C C . GLU A 1 218 ? 14.170 -1.135 -2.701 1.00 96.00 218 GLU A C 1
ATOM 1683 O O . GLU A 1 218 ? 14.230 -1.722 -1.623 1.00 96.00 218 GLU A O 1
ATOM 1688 N N . SER A 1 219 ? 15.110 -1.288 -3.638 1.00 94.25 219 SER A N 1
ATOM 1689 C CA . SER A 1 219 ? 16.303 -2.114 -3.434 1.00 94.25 219 SER A CA 1
ATOM 1690 C C . SER A 1 219 ? 17.157 -1.585 -2.283 1.00 94.25 219 SER A C 1
ATOM 1692 O O . SER A 1 219 ? 17.623 -2.369 -1.458 1.00 94.25 219 SER A O 1
ATOM 1694 N N . LEU A 1 220 ? 17.344 -0.265 -2.178 1.00 95.00 220 LEU A N 1
ATOM 1695 C CA . LEU A 1 220 ? 18.146 0.326 -1.107 1.00 95.00 220 LEU A CA 1
ATOM 1696 C C . LEU A 1 220 ? 17.557 0.014 0.273 1.00 95.00 220 LEU A C 1
ATOM 1698 O O . LEU A 1 220 ? 18.302 -0.340 1.187 1.00 95.00 220 LEU A O 1
ATOM 1702 N N . PHE A 1 221 ? 16.233 0.114 0.417 1.00 91.94 221 PHE A N 1
ATOM 1703 C CA . PHE A 1 221 ? 15.546 -0.150 1.684 1.00 91.94 221 PHE A CA 1
ATOM 1704 C C . PHE A 1 221 ? 15.262 -1.635 1.947 1.00 91.94 221 PHE A C 1
ATOM 1706 O O . PHE A 1 221 ? 15.133 -2.014 3.108 1.00 91.94 221 PHE A O 1
ATOM 1713 N N . GLY A 1 222 ? 15.150 -2.465 0.908 1.00 89.62 222 GLY A N 1
ATOM 1714 C CA . GLY A 1 222 ? 14.888 -3.903 1.028 1.00 89.62 222 GLY A CA 1
ATOM 1715 C C . GLY A 1 222 ? 16.154 -4.755 1.135 1.00 89.62 222 GLY A C 1
ATOM 1716 O O . GLY A 1 222 ? 16.225 -5.651 1.969 1.00 89.62 222 GLY A O 1
ATOM 1717 N N . ASN A 1 223 ? 17.174 -4.444 0.330 1.00 90.38 223 ASN A N 1
ATOM 1718 C CA . ASN A 1 223 ? 18.368 -5.279 0.127 1.00 90.38 223 ASN A CA 1
ATOM 1719 C C . ASN A 1 223 ? 19.675 -4.601 0.572 1.00 90.38 223 ASN A C 1
ATOM 1721 O O . ASN A 1 223 ? 20.732 -5.233 0.604 1.00 90.38 223 ASN A O 1
ATOM 1725 N N . GLY A 1 224 ? 19.623 -3.311 0.914 1.00 93.38 224 GLY A N 1
ATOM 1726 C CA . GLY A 1 224 ? 20.772 -2.540 1.373 1.00 93.38 224 GLY A CA 1
ATOM 1727 C C . GLY A 1 224 ? 21.658 -1.995 0.249 1.00 93.38 224 GLY A C 1
ATOM 1728 O O . GLY A 1 224 ? 21.472 -2.249 -0.945 1.00 93.38 224 GLY A O 1
ATOM 1729 N N . LEU A 1 225 ? 22.653 -1.200 0.650 1.00 95.25 225 LEU A N 1
ATOM 1730 C CA . LEU A 1 225 ? 23.475 -0.407 -0.267 1.00 95.25 225 LEU A CA 1
ATOM 1731 C C . LEU A 1 225 ? 24.289 -1.262 -1.247 1.00 95.25 225 LEU A C 1
ATOM 1733 O O . LEU A 1 225 ? 24.319 -0.954 -2.433 1.00 95.25 225 LEU A O 1
ATOM 1737 N N . HIS A 1 226 ? 24.951 -2.322 -0.775 1.00 96.06 226 HIS A N 1
ATOM 1738 C CA . HIS A 1 226 ? 25.869 -3.100 -1.614 1.00 96.06 226 HIS A CA 1
ATOM 1739 C C . HIS A 1 226 ? 25.140 -3.825 -2.751 1.00 96.06 226 HIS A C 1
ATOM 1741 O O . HIS A 1 226 ? 25.487 -3.632 -3.913 1.00 96.06 226 HIS A O 1
ATOM 1747 N N . ALA A 1 227 ? 24.069 -4.556 -2.424 1.00 93.44 227 ALA A N 1
ATOM 1748 C CA . ALA A 1 227 ? 23.233 -5.231 -3.415 1.00 93.44 227 ALA A CA 1
ATOM 1749 C C . ALA A 1 227 ? 22.652 -4.243 -4.439 1.00 93.44 227 ALA A C 1
ATOM 1751 O O . ALA A 1 227 ? 22.637 -4.515 -5.637 1.00 93.44 227 ALA A O 1
ATOM 1752 N N . THR A 1 228 ? 22.240 -3.059 -3.975 1.00 95.81 228 THR A N 1
ATOM 1753 C CA . THR A 1 228 ? 21.723 -2.004 -4.854 1.00 95.81 228 THR A CA 1
ATOM 1754 C C . THR A 1 228 ? 22.794 -1.482 -5.810 1.00 95.81 228 THR A C 1
ATOM 1756 O O . THR A 1 228 ? 22.525 -1.337 -6.997 1.00 95.81 228 THR A O 1
ATOM 1759 N N . LEU A 1 229 ? 24.020 -1.241 -5.335 1.00 95.44 229 LEU A N 1
ATOM 1760 C CA . LEU A 1 229 ? 25.127 -0.807 -6.194 1.00 95.44 229 LEU A CA 1
ATOM 1761 C C . LEU A 1 229 ? 25.496 -1.862 -7.240 1.00 95.44 229 LEU A C 1
ATOM 1763 O O . LEU A 1 229 ? 25.809 -1.505 -8.373 1.00 95.44 229 LEU A O 1
ATOM 1767 N N . ASP A 1 230 ? 25.463 -3.143 -6.882 1.00 95.25 230 ASP A N 1
ATOM 1768 C CA . ASP A 1 230 ? 25.759 -4.218 -7.829 1.00 95.25 230 ASP A CA 1
ATOM 1769 C C . ASP A 1 230 ? 24.664 -4.393 -8.880 1.00 95.25 230 ASP A C 1
ATOM 1771 O O . ASP A 1 230 ? 24.983 -4.676 -10.033 1.00 95.25 230 ASP A O 1
ATOM 1775 N N . TRP A 1 231 ? 23.399 -4.154 -8.525 1.00 95.31 231 TRP A N 1
ATOM 1776 C CA . TRP A 1 231 ? 22.309 -4.077 -9.496 1.00 95.31 231 TRP A CA 1
ATOM 1777 C C . TRP A 1 231 ? 22.456 -2.873 -10.441 1.00 95.31 231 TRP A C 1
ATOM 1779 O O . TRP A 1 231 ? 22.336 -3.048 -11.650 1.00 95.31 231 TRP A O 1
ATOM 1789 N N . ILE A 1 232 ? 22.783 -1.673 -9.932 1.00 94.19 232 ILE A N 1
ATOM 1790 C CA . ILE A 1 232 ? 22.965 -0.472 -10.776 1.00 94.19 232 ILE A CA 1
ATOM 1791 C C . ILE A 1 232 ? 24.031 -0.707 -11.851 1.00 94.19 232 ILE A C 1
ATOM 1793 O O . ILE A 1 232 ? 23.822 -0.335 -12.998 1.00 94.19 232 ILE A O 1
ATOM 1797 N N . LYS A 1 233 ? 25.147 -1.365 -11.510 1.00 92.31 233 LYS A N 1
ATOM 1798 C CA . LYS A 1 233 ? 26.231 -1.677 -12.466 1.00 92.31 233 LYS A CA 1
ATOM 1799 C C . LYS A 1 233 ? 25.807 -2.615 -13.604 1.00 92.31 233 LYS A C 1
ATOM 1801 O O . LYS A 1 233 ? 26.559 -2.772 -14.558 1.00 92.31 233 LYS A O 1
ATOM 1806 N N . GLN A 1 234 ? 24.667 -3.294 -13.477 1.00 90.25 234 GLN A N 1
ATOM 1807 C CA . GLN A 1 234 ? 24.116 -4.176 -14.512 1.00 90.25 234 GLN A CA 1
ATOM 1808 C C . GLN A 1 234 ? 23.137 -3.443 -15.437 1.00 90.25 234 GLN A C 1
ATOM 1810 O O . GLN A 1 234 ? 22.658 -4.029 -16.413 1.00 90.25 234 GLN A O 1
ATOM 1815 N N . LEU A 1 235 ? 22.786 -2.195 -15.119 1.00 88.12 235 LEU A N 1
ATOM 1816 C CA . LEU A 1 235 ? 21.983 -1.362 -15.999 1.00 88.12 235 LEU A CA 1
ATOM 1817 C C . LEU A 1 235 ? 22.873 -0.788 -17.112 1.00 88.12 235 LEU A C 1
ATOM 1819 O O . LEU A 1 235 ? 24.042 -0.503 -16.863 1.00 88.12 235 LEU A O 1
ATOM 1823 N N . PRO A 1 236 ? 22.341 -0.637 -18.335 1.00 78.88 236 PRO A N 1
ATOM 1824 C CA . PRO A 1 236 ? 23.076 -0.006 -19.424 1.00 78.88 236 PRO A CA 1
ATOM 1825 C C . PRO A 1 236 ? 23.393 1.459 -19.090 1.00 78.88 236 PRO A C 1
ATOM 1827 O O . PRO A 1 236 ? 22.573 2.147 -18.478 1.00 78.88 236 PRO A O 1
ATOM 1830 N N . ASP A 1 237 ? 24.567 1.931 -19.518 1.00 69.31 237 ASP A N 1
ATOM 1831 C CA . ASP A 1 237 ? 25.036 3.302 -19.278 1.00 69.31 237 ASP A CA 1
ATOM 1832 C C . ASP A 1 237 ? 24.225 4.347 -20.069 1.00 69.31 237 ASP A C 1
ATOM 1834 O O . ASP A 1 237 ? 24.150 5.510 -19.660 1.00 69.31 237 ASP A O 1
ATOM 1838 N N . SER A 1 238 ? 23.576 3.948 -21.173 1.00 57.06 238 SER A N 1
ATOM 1839 C CA . SER A 1 238 ? 22.680 4.810 -21.945 1.00 57.06 238 SER A CA 1
ATOM 1840 C C . SER A 1 238 ? 21.397 4.096 -22.417 1.00 57.06 238 SER A C 1
ATOM 1842 O O . SER A 1 238 ? 21.373 2.871 -22.567 1.00 57.06 238 SER A O 1
ATOM 1844 N N . PRO A 1 239 ? 20.302 4.841 -22.684 1.00 53.88 239 PRO A N 1
ATOM 1845 C CA . PRO A 1 239 ? 19.077 4.282 -23.262 1.00 53.88 239 PRO A CA 1
ATOM 1846 C C . PRO A 1 239 ? 19.294 3.628 -24.635 1.00 53.88 239 PRO A C 1
ATOM 1848 O O . PRO A 1 239 ? 18.592 2.672 -24.967 1.00 53.88 239 PRO A O 1
ATOM 1851 N N . GLU A 1 240 ? 20.264 4.114 -25.414 1.00 52.03 240 GLU A N 1
ATOM 1852 C CA . GLU A 1 240 ? 20.589 3.611 -26.756 1.00 52.03 240 GLU A CA 1
ATOM 1853 C C . GLU A 1 240 ? 21.165 2.185 -26.701 1.00 52.03 240 GLU A C 1
ATOM 1855 O O . GLU A 1 240 ? 20.785 1.342 -27.514 1.00 52.03 240 GLU A O 1
ATOM 1860 N N . ASP A 1 241 ? 21.931 1.861 -25.654 1.00 53.00 241 ASP A N 1
ATOM 1861 C CA . ASP A 1 241 ? 22.513 0.527 -25.429 1.00 53.00 241 ASP A CA 1
ATOM 1862 C C . ASP A 1 241 ? 21.465 -0.538 -25.041 1.00 53.00 241 ASP A C 1
ATOM 1864 O O . ASP A 1 241 ? 21.764 -1.728 -24.953 1.00 53.00 241 ASP A O 1
ATOM 1868 N N . SER A 1 242 ? 20.213 -0.132 -24.791 1.00 50.22 242 SER A N 1
ATOM 1869 C CA . SER A 1 242 ? 19.117 -1.034 -24.412 1.00 50.22 242 SER A CA 1
ATOM 1870 C C . SER A 1 242 ? 18.258 -1.529 -25.585 1.00 50.22 242 SER A C 1
ATOM 1872 O O . SER A 1 242 ? 17.350 -2.333 -25.362 1.00 50.22 242 SER A O 1
ATOM 1874 N N . ASN A 1 243 ? 18.561 -1.090 -26.816 1.00 44.84 243 ASN A N 1
ATOM 1875 C CA . ASN A 1 243 ? 17.902 -1.529 -28.055 1.00 44.84 243 ASN A CA 1
ATOM 1876 C C . ASN A 1 243 ? 18.686 -2.599 -28.841 1.00 44.84 243 ASN A C 1
ATOM 1878 O O . ASN A 1 243 ? 18.174 -3.119 -29.832 1.00 44.84 243 ASN A O 1
ATOM 1882 N N . GLU A 1 244 ? 19.890 -2.980 -28.409 1.00 39.03 244 GLU A N 1
ATOM 1883 C CA . GLU A 1 244 ? 20.666 -4.056 -29.042 1.00 39.03 244 GLU A CA 1
ATOM 1884 C C . GLU A 1 244 ? 20.301 -5.425 -28.440 1.00 39.03 244 GLU A C 1
ATOM 1886 O O . GLU A 1 244 ? 21.032 -6.000 -27.637 1.00 39.03 244 GLU A O 1
ATOM 1891 N N . GLY A 1 245 ? 19.123 -5.950 -28.787 1.00 44.28 245 GLY A N 1
ATOM 1892 C CA . GLY A 1 245 ? 18.710 -7.282 -28.325 1.00 44.28 245 GLY A CA 1
ATOM 1893 C C . GLY A 1 245 ? 17.324 -7.763 -28.756 1.00 44.28 245 GLY A C 1
ATOM 1894 O O . GLY A 1 245 ? 16.704 -8.515 -28.004 1.00 44.28 245 GLY A O 1
ATOM 1895 N N . GLY A 1 246 ? 16.831 -7.309 -29.913 1.00 35.38 246 GLY A N 1
ATOM 1896 C CA . GLY A 1 246 ? 15.647 -7.868 -30.582 1.00 35.38 246 GLY A CA 1
ATOM 1897 C C . GLY A 1 246 ? 16.011 -8.987 -31.547 1.00 35.38 246 GLY A C 1
ATOM 1898 O O . GLY A 1 246 ? 17.015 -8.814 -32.273 1.00 35.38 246 GLY A O 1
#

Sequence (246 aa):
MKLPPWTPPVPAAPKNPPQLTARSLHDPRTQEVLDDLDEILAAGVPGQVNERFQNKCWEVLLDSDTGRRNLNFGLLLDALRPEDGVALHVLFNKMHQEGRDFPGEYATFATRWGQVDGAGSLRYYFTEADKAPAPADVHNALKGWAQKNPKEALAWAVANRALAAGKPHPGFGPQEDPVMGVIHGWARMDVAGATAAMKAQFSDPEERAQAVSIIYKESLFGNGLHATLDWIKQLPDSPEDSNEGG

Radius of gyration: 20.85 Å; chains: 1; bounding box: 63×38×58 Å

Secondary structure (DSSP, 8-state):
-PPPPPPPPPPPPPSS-----GGGGG-HHHHHHHHHHHHHHHT--TTS--HHHHHHHHHHHT-S-HHHHHHHHHHHHTT--TTHHHHHHHHHHHHHHTT---HHHHHHHHHHHHHHHHHHHHHIIIII-SSPPPHHHHHHHHHHHHHH-HHHHHHHHHHTHHHHHT-PPTTS-SPPPHHHHHHHHHHTT-HHHHHHHHHHH--SHHHHHHHHHHHHHHHHHHHHHHHHHHHHTTS-SSSGGGSS--

Foldseek 3Di:
DDDDDDDDDDPDDDPDDPDPDPVLCVDVVVVVLVVCQVVQLVQDDPPAARPSLLVVLLVLLPDPPPVSSLVSLLVSLVSDALRNLVVNVVVQVVCVVVVHHDPPSLLSSLLSNLQRCLPSQVCCQQPVDPFHDALSSLLSSLLNVLLHPLVVSLVCLVVCQVSQQVHHGPPHDGRDRSLLSSLLNNLLPPLPVSLVSLLVPDPDPVSSVSSLVSSLVSCCVRVNDPSSVVVVVVDDPDSVVSPPDD